Protein AF-A0A166XS50-F1 (afdb_monomer_lite)

Sequence (192 aa):
MILRFLSHVVVALLLLYSQLLSNRDSASLHEISSLPTWQSLIHSSEDKAQLSEPTFLLSNESFSATRELELTLELIISNIEKAYCRFPARTIFLKHHLNLNIPSLETTLASCPELKKYIEHVPFDQLELVFASEIFSSATSMMGHIFLKAGGKNFRDVEVNHSLAYFTEITTLNPAKLLTESLVTGMPGFLR

Foldseek 3Di:
DVVVVVVVVVVVVVVVVVVVVVVVVLVLLVVLLPDPLLCVLQCHDPQDHPDQDVLRAVCNVNGGSSVSLVVLVVCCVVPVLVSCLSRVPSSVSCCVSVVDPDDDSVVSVVSRVPVVQVCLAQPQPDKDWFAQDPDPVDPVVRQVRTWIKGWDAHPVRDIDIDTWHKDFDDPDPDPVVSVCQVPPVDTDIDGD

pLDDT: mean 84.34, std 11.22, range [48.34, 96.94]

Secondary structure (DSSP, 8-state):
-HHHHHHHHHHHHHHHHHHHHHHHHHHHHHHHHTSHHHHHHTTEETTEES---TTT-TTGGG--HHHHHHHHHHHHHH-HHHHHHH-HHHHHHHHHHTT-----HHHHHHT-HHHHHHHHHS--SEEEEEE-----S-HHHHHHHEEEEEEEE-TTS-EEEEEE-EEE------HHHHHHIIIII---EEE-

Organism: NCBI:txid1365253

Structure (mmCIF, N/CA/C/O backbone):
data_AF-A0A166XS50-F1
#
_entry.id   AF-A0A166XS50-F1
#
loop_
_atom_site.group_PDB
_atom_site.id
_atom_site.type_symbol
_atom_site.label_atom_id
_atom_site.label_alt_id
_atom_site.label_comp_id
_atom_site.label_asym_id
_atom_site.label_entity_id
_atom_site.label_seq_id
_atom_site.pdbx_PDB_ins_code
_atom_site.Cartn_x
_atom_site.Cartn_y
_atom_site.Cartn_z
_atom_site.occupancy
_atom_site.B_iso_or_equiv
_atom_site.auth_seq_id
_atom_site.auth_comp_id
_atom_site.auth_asym_id
_atom_site.auth_atom_id
_atom_site.pdbx_PDB_model_num
ATOM 1 N N . MET A 1 1 ? -29.693 -16.446 49.760 1.00 61.19 1 MET A N 1
ATOM 2 C CA . MET A 1 1 ? -28.313 -15.910 49.852 1.00 61.19 1 MET A CA 1
ATOM 3 C C . MET A 1 1 ? -27.383 -16.531 48.806 1.00 61.19 1 MET A C 1
ATOM 5 O O . MET A 1 1 ? -26.754 -15.786 48.069 1.00 61.19 1 MET A O 1
ATOM 9 N N . ILE A 1 2 ? -27.382 -17.861 48.650 1.00 63.91 2 ILE A N 1
ATOM 10 C CA . ILE A 1 2 ? -26.541 -18.610 47.689 1.00 63.91 2 ILE A CA 1
ATOM 11 C C . ILE A 1 2 ? -26.791 -18.234 46.210 1.00 63.91 2 ILE A C 1
ATOM 13 O O . ILE A 1 2 ? -25.833 -18.024 45.474 1.00 63.91 2 ILE A O 1
ATOM 17 N N . LEU A 1 3 ? -28.049 -18.039 45.781 1.00 57.44 3 LEU A N 1
ATOM 18 C CA . LEU A 1 3 ? -28.360 -17.640 44.392 1.00 57.44 3 LEU A CA 1
ATOM 19 C C . LEU A 1 3 ? -27.793 -16.264 43.993 1.00 57.44 3 LEU A C 1
ATOM 21 O O . LEU A 1 3 ? -27.364 -16.081 42.858 1.00 57.44 3 LEU A O 1
ATOM 25 N N . ARG A 1 4 ? -27.767 -15.294 44.919 1.00 67.12 4 ARG A N 1
ATOM 26 C CA . ARG A 1 4 ? -27.182 -13.966 44.658 1.00 67.12 4 ARG A CA 1
ATOM 27 C C . ARG A 1 4 ? -25.662 -14.050 44.521 1.00 67.12 4 ARG A C 1
ATOM 29 O O . ARG A 1 4 ? -25.092 -13.395 43.660 1.00 67.12 4 ARG A O 1
ATOM 36 N N . PHE A 1 5 ? -25.024 -14.908 45.315 1.00 72.31 5 PHE A N 1
ATOM 37 C CA . PHE A 1 5 ? -23.582 -15.143 45.250 1.00 72.31 5 PHE A CA 1
ATOM 38 C C . PHE A 1 5 ? -23.169 -15.802 43.923 1.00 72.31 5 PHE A C 1
ATOM 40 O O . PHE A 1 5 ? -22.239 -15.339 43.271 1.00 72.31 5 PHE A O 1
ATOM 47 N N . LEU A 1 6 ? -23.926 -16.808 43.468 1.00 71.06 6 LEU A N 1
ATOM 48 C CA . LEU A 1 6 ? -23.751 -17.435 42.150 1.00 71.06 6 LEU A CA 1
ATOM 49 C C . LEU A 1 6 ? -23.908 -16.430 41.001 1.00 71.06 6 LEU A C 1
ATOM 51 O O . LEU A 1 6 ? -23.091 -16.418 40.086 1.00 71.06 6 LEU A O 1
ATOM 55 N N . SER A 1 7 ? -24.901 -15.538 41.076 1.00 76.88 7 SER A N 1
ATOM 56 C CA . SER A 1 7 ? -25.095 -14.490 40.068 1.00 76.88 7 SER A CA 1
ATOM 57 C C . SER A 1 7 ? -23.904 -13.530 39.981 1.00 76.88 7 SER A C 1
ATOM 59 O O . SER A 1 7 ? -23.508 -13.161 38.879 1.00 76.88 7 SER A O 1
ATOM 61 N N . HIS A 1 8 ? -23.316 -13.131 41.112 1.00 82.00 8 HIS A N 1
ATOM 62 C CA . HIS A 1 8 ? -22.157 -12.235 41.112 1.00 82.00 8 HIS A CA 1
ATOM 63 C C . HIS A 1 8 ? -20.891 -12.909 40.572 1.00 82.00 8 HIS A C 1
ATOM 65 O O . HIS A 1 8 ? -20.135 -12.271 39.843 1.00 82.00 8 HIS A O 1
ATOM 71 N N . VAL A 1 9 ? -20.686 -14.199 40.859 1.00 85.62 9 VAL A N 1
ATOM 72 C CA . VAL A 1 9 ? -19.547 -14.966 40.325 1.00 85.62 9 VAL A CA 1
ATOM 73 C C . VAL A 1 9 ? -19.658 -15.145 38.807 1.00 85.62 9 VAL A C 1
ATOM 75 O O . VAL A 1 9 ? -18.668 -14.964 38.104 1.00 85.62 9 VAL A O 1
ATOM 78 N N . VAL A 1 10 ? -20.856 -15.426 38.280 1.00 87.56 10 VAL A N 1
ATOM 79 C CA . VAL A 1 10 ? -21.083 -15.545 36.827 1.00 87.56 10 VAL A CA 1
ATOM 80 C C . VAL A 1 10 ? -20.848 -14.212 36.113 1.00 87.56 10 VAL A C 1
ATOM 82 O O . VAL A 1 10 ? -20.176 -14.184 35.087 1.00 87.56 10 VAL A O 1
ATOM 85 N N . VAL A 1 11 ? -21.334 -13.096 36.668 1.00 86.00 11 VAL A N 1
ATOM 86 C CA . VAL A 1 11 ? -21.084 -11.759 36.099 1.00 86.00 11 VAL A CA 1
ATOM 87 C C . VAL A 1 11 ? -19.593 -11.414 36.128 1.00 86.00 11 VAL A C 1
ATOM 89 O O . VAL A 1 11 ? -19.070 -10.916 35.136 1.00 86.00 11 VAL A O 1
ATOM 92 N N . ALA A 1 12 ? -18.886 -11.726 37.217 1.00 83.94 12 ALA A N 1
ATOM 93 C CA . ALA A 1 12 ? -17.444 -11.506 37.307 1.00 83.94 12 ALA A CA 1
ATOM 94 C C . ALA A 1 12 ? -16.663 -12.342 36.277 1.00 83.94 12 ALA A C 1
ATOM 96 O O . ALA A 1 12 ? -15.755 -11.818 35.639 1.00 83.94 12 ALA A O 1
ATOM 97 N N . LEU A 1 13 ? -17.048 -13.606 36.060 1.00 82.56 13 LEU A N 1
ATOM 98 C CA . LEU A 1 13 ? -16.460 -14.477 35.034 1.00 82.56 13 LEU A CA 1
ATOM 99 C C . LEU A 1 13 ? -16.721 -13.971 33.609 1.00 82.56 13 LEU A C 1
ATOM 101 O O . LEU A 1 13 ? -15.810 -13.993 32.786 1.00 82.56 13 LEU A O 1
ATOM 105 N N . LEU A 1 14 ? -17.930 -13.477 33.324 1.00 81.38 14 LEU A N 1
ATOM 106 C CA . LEU A 1 14 ? -18.273 -12.883 32.027 1.00 81.38 14 LEU A CA 1
ATOM 107 C C . LEU A 1 14 ? -17.477 -11.599 31.760 1.00 81.38 14 LEU A C 1
ATOM 109 O O . LEU A 1 14 ? -16.952 -11.420 30.661 1.00 81.38 14 LEU A O 1
ATOM 113 N N . LEU A 1 15 ? -17.332 -10.737 32.771 1.00 78.81 15 LEU A N 1
ATOM 114 C CA . LEU A 1 15 ? -16.512 -9.530 32.673 1.00 78.81 15 LEU A CA 1
ATOM 115 C C . LEU A 1 15 ? -15.038 -9.887 32.445 1.00 78.81 15 LEU A C 1
ATOM 117 O O . LEU A 1 15 ? -14.420 -9.347 31.530 1.00 78.81 15 LEU A O 1
ATOM 121 N N . LEU A 1 16 ? -14.490 -10.855 33.186 1.00 71.69 16 LEU A N 1
ATOM 122 C CA . LEU A 1 16 ? -13.108 -11.308 32.997 1.00 71.69 16 LEU A CA 1
ATOM 123 C C . LEU A 1 16 ? -12.878 -11.871 31.585 1.00 71.69 16 LEU A C 1
ATOM 125 O O . LEU A 1 16 ? -11.871 -11.567 30.952 1.00 71.69 16 LEU A O 1
ATOM 129 N N . TYR A 1 17 ? -13.832 -12.654 31.072 1.00 70.88 17 TYR A N 1
ATOM 130 C CA . TYR A 1 17 ? -13.768 -13.220 29.725 1.00 70.88 17 TYR A CA 1
ATOM 131 C C . TYR A 1 17 ? -13.804 -12.136 28.639 1.00 70.88 17 TYR A C 1
ATOM 133 O O . TYR A 1 17 ? -13.010 -12.187 27.702 1.00 70.88 17 TYR A O 1
ATOM 141 N N . SER A 1 18 ? -14.653 -11.110 28.794 1.00 68.38 18 SER A N 1
ATOM 142 C CA . SER A 1 18 ? -14.677 -9.973 27.861 1.00 68.38 18 SER A CA 1
ATOM 143 C C . SER A 1 18 ? -13.365 -9.185 27.841 1.00 68.38 18 SER A C 1
ATOM 145 O O . SER A 1 18 ? -12.910 -8.789 26.768 1.00 68.38 18 SER A O 1
ATOM 147 N N . GLN A 1 19 ? -12.711 -9.013 28.997 1.00 65.75 19 GLN A N 1
ATOM 148 C CA . GLN A 1 19 ? -11.421 -8.323 29.061 1.00 65.75 19 GLN A CA 1
ATOM 149 C C . GLN A 1 19 ? -10.305 -9.141 28.403 1.00 65.75 19 GLN A C 1
ATOM 151 O O . GLN A 1 19 ? -9.463 -8.582 27.704 1.00 65.75 19 GLN A O 1
ATOM 156 N N . LEU A 1 20 ? -10.319 -10.467 28.576 1.00 62.84 20 LEU A N 1
ATOM 157 C CA . LEU A 1 20 ? -9.353 -11.363 27.938 1.00 62.84 20 LEU A CA 1
ATOM 158 C C . LEU A 1 20 ? -9.498 -11.394 26.409 1.00 62.84 20 LEU A C 1
ATOM 160 O O . LEU A 1 20 ? -8.480 -11.383 25.721 1.00 62.84 20 LEU A O 1
ATOM 164 N N . LEU A 1 21 ? -10.727 -11.392 25.871 1.00 65.56 21 LEU A N 1
ATOM 165 C CA . LEU A 1 21 ? -10.948 -11.311 24.420 1.00 65.56 21 LEU A CA 1
ATOM 166 C C . LEU A 1 21 ? -10.432 -9.988 23.843 1.00 65.56 21 LEU A C 1
ATOM 168 O O . LEU A 1 21 ? -9.629 -9.998 22.915 1.00 65.56 21 LEU A O 1
ATOM 172 N N . SER A 1 22 ? -10.831 -8.860 24.439 1.00 69.56 22 SER A N 1
ATOM 173 C CA . SER A 1 22 ? -10.456 -7.531 23.940 1.00 69.56 22 SER A CA 1
ATOM 174 C C . SER A 1 22 ? -8.942 -7.308 23.920 1.00 69.56 22 SER A C 1
ATOM 176 O O . SER A 1 22 ? -8.441 -6.638 23.021 1.00 69.56 22 SER A O 1
ATOM 178 N N . ASN A 1 23 ? -8.213 -7.859 24.896 1.00 61.03 23 ASN A N 1
ATOM 179 C CA . ASN A 1 23 ? -6.763 -7.695 24.995 1.00 61.03 23 ASN A CA 1
ATOM 180 C C . ASN A 1 23 ? -5.993 -8.599 24.015 1.00 61.03 23 ASN A C 1
ATOM 182 O O . ASN A 1 23 ? -4.884 -8.277 23.597 1.00 61.03 23 ASN A O 1
ATOM 186 N N . ARG A 1 24 ? -6.576 -9.743 23.637 1.00 61.09 24 ARG A N 1
ATOM 187 C CA . ARG A 1 24 ? -6.018 -10.618 22.599 1.00 61.09 24 ARG A CA 1
ATOM 188 C C . ARG A 1 24 ? -6.143 -9.972 21.222 1.00 61.09 24 ARG A C 1
ATOM 190 O O . ARG A 1 24 ? -5.187 -10.004 20.451 1.00 61.09 24 ARG A O 1
ATOM 197 N N . ASP A 1 25 ? -7.300 -9.377 20.947 1.00 72.31 25 ASP A N 1
ATOM 198 C CA . ASP A 1 25 ? -7.562 -8.709 19.676 1.00 72.31 25 ASP A CA 1
ATOM 199 C C . ASP A 1 25 ? -6.661 -7.476 19.524 1.00 72.31 25 ASP A C 1
AT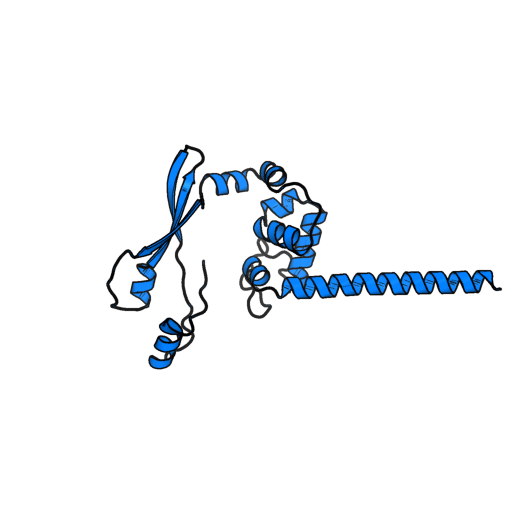OM 201 O O . ASP A 1 25 ? -5.971 -7.356 18.516 1.00 72.31 25 ASP A O 1
ATOM 205 N N . SER A 1 26 ? -6.541 -6.622 20.547 1.00 71.25 26 SER A N 1
ATOM 206 C CA . SER A 1 26 ? -5.647 -5.452 20.493 1.00 71.25 26 SER A CA 1
ATOM 207 C C . SER A 1 26 ? -4.167 -5.823 20.324 1.00 71.25 26 SER A C 1
ATOM 209 O O . SER A 1 26 ? -3.469 -5.206 19.517 1.00 71.25 26 SER A O 1
ATOM 211 N N . ALA A 1 27 ? -3.685 -6.857 21.024 1.00 67.31 27 ALA A N 1
ATOM 212 C CA . ALA A 1 27 ? -2.315 -7.347 20.874 1.00 67.31 27 ALA A CA 1
ATOM 213 C C . ALA A 1 27 ? -2.045 -7.882 19.456 1.00 67.31 27 ALA A C 1
ATOM 215 O O . ALA A 1 27 ? -0.986 -7.614 18.888 1.00 67.31 27 ALA A O 1
ATOM 216 N N . SER A 1 28 ? -3.022 -8.572 18.858 1.00 86.19 28 SER A N 1
ATOM 217 C CA . SER A 1 28 ? -2.931 -9.064 17.480 1.00 86.19 28 SER A CA 1
ATOM 218 C C . SER A 1 28 ? -2.924 -7.927 16.453 1.00 86.19 28 SER A C 1
ATOM 220 O O . SER A 1 28 ? -2.135 -7.964 15.511 1.00 86.19 28 SER A O 1
ATOM 222 N N . LEU A 1 29 ? -3.747 -6.888 16.634 1.00 91.69 29 LEU A N 1
ATOM 223 C CA . LEU A 1 29 ? -3.766 -5.739 15.721 1.00 91.69 29 LEU A CA 1
ATOM 224 C C . LEU A 1 29 ? -2.465 -4.937 15.786 1.00 91.69 29 LEU A C 1
ATOM 226 O O . LEU A 1 29 ? -1.973 -4.495 14.748 1.00 91.69 29 LEU A O 1
ATOM 230 N N . HIS A 1 30 ? -1.880 -4.789 16.977 1.00 92.19 30 HIS A N 1
ATOM 231 C CA . HIS A 1 30 ? -0.581 -4.144 17.128 1.00 92.19 30 HIS A CA 1
ATOM 232 C C . HIS A 1 30 ? 0.514 -4.907 16.365 1.00 92.19 30 HIS A C 1
ATOM 234 O O . HIS A 1 30 ? 1.259 -4.298 15.599 1.00 92.19 30 HIS A O 1
ATOM 240 N N . GLU A 1 31 ? 0.576 -6.235 16.514 1.00 93.44 31 GLU A N 1
ATOM 241 C CA . GLU A 1 31 ? 1.522 -7.094 15.786 1.00 93.44 31 GLU A CA 1
ATOM 242 C C . GLU A 1 31 ? 1.356 -6.987 14.264 1.00 93.44 31 GLU A C 1
ATOM 244 O O . GLU A 1 31 ? 2.334 -6.829 13.541 1.00 93.44 31 GLU A O 1
ATOM 249 N N . ILE A 1 32 ? 0.120 -6.996 13.758 1.00 95.31 32 ILE A N 1
ATOM 250 C CA . ILE A 1 32 ? -0.128 -6.844 12.318 1.00 95.31 32 ILE A CA 1
ATOM 251 C C . ILE A 1 32 ? 0.259 -5.435 11.847 1.00 95.31 32 ILE A C 1
ATOM 253 O O . ILE A 1 32 ? 0.810 -5.275 10.757 1.00 95.31 32 ILE A O 1
ATOM 257 N N . SER A 1 33 ? 0.007 -4.410 12.664 1.00 95.06 33 SER A N 1
ATOM 258 C CA . SER A 1 33 ? 0.331 -3.024 12.320 1.00 95.06 33 SER A CA 1
ATOM 259 C C . SER A 1 33 ? 1.834 -2.722 12.301 1.00 95.06 33 SER A C 1
ATOM 261 O O . SER A 1 33 ? 2.259 -1.779 11.636 1.00 95.06 33 SER A O 1
ATOM 263 N N . SER A 1 34 ? 2.660 -3.523 12.977 1.00 93.88 34 SER A N 1
ATOM 264 C CA . SER A 1 34 ? 4.119 -3.381 12.929 1.00 93.88 34 SER A CA 1
ATOM 265 C C . SER A 1 34 ? 4.759 -4.114 11.745 1.00 93.88 34 SER A C 1
ATOM 267 O O . SER A 1 34 ? 5.956 -3.952 11.500 1.00 93.88 34 SER A O 1
ATOM 269 N N . LEU A 1 35 ? 3.986 -4.887 10.970 1.00 94.69 35 LEU A N 1
ATOM 270 C CA . LEU A 1 35 ? 4.510 -5.589 9.801 1.00 94.69 35 LEU A CA 1
ATOM 271 C C . LEU A 1 35 ? 5.010 -4.592 8.738 1.00 94.69 35 LEU A C 1
ATOM 273 O O . LEU A 1 35 ? 4.269 -3.676 8.365 1.00 94.69 35 LEU A O 1
ATOM 277 N N . PRO A 1 36 ? 6.209 -4.804 8.154 1.00 92.56 36 PRO A N 1
ATOM 278 C CA . PRO A 1 36 ? 6.764 -3.916 7.128 1.00 92.56 36 PRO A CA 1
ATOM 279 C C . PRO A 1 36 ? 5.832 -3.703 5.929 1.00 92.56 36 PRO A C 1
ATOM 281 O O . PRO A 1 36 ? 5.771 -2.614 5.357 1.00 92.56 36 PRO A O 1
ATOM 284 N N . THR A 1 37 ? 5.061 -4.731 5.560 1.00 93.38 37 THR A N 1
ATOM 285 C CA . THR A 1 37 ? 4.067 -4.646 4.485 1.00 93.38 37 THR A CA 1
ATOM 286 C C . THR A 1 37 ? 2.943 -3.673 4.833 1.00 93.38 37 THR A C 1
ATOM 288 O O . THR A 1 37 ? 2.576 -2.861 3.990 1.00 93.38 37 THR A O 1
ATOM 291 N N . TRP A 1 38 ? 2.421 -3.703 6.065 1.00 95.69 38 TRP A N 1
ATOM 292 C CA . TRP A 1 38 ? 1.384 -2.762 6.492 1.00 95.69 38 TRP A CA 1
ATOM 293 C C . TRP A 1 38 ? 1.907 -1.329 6.494 1.00 95.69 38 TRP A C 1
ATOM 295 O O . TRP A 1 38 ? 1.296 -0.458 5.880 1.00 95.69 38 TRP A O 1
ATOM 305 N N . GLN A 1 39 ? 3.075 -1.117 7.102 1.00 94.12 39 GLN A N 1
ATOM 306 C CA . GLN A 1 39 ? 3.764 0.175 7.143 1.00 94.12 39 GLN A CA 1
ATOM 307 C C . GLN A 1 39 ? 3.955 0.746 5.727 1.00 94.12 39 GLN A C 1
ATOM 309 O O . GLN A 1 39 ? 3.64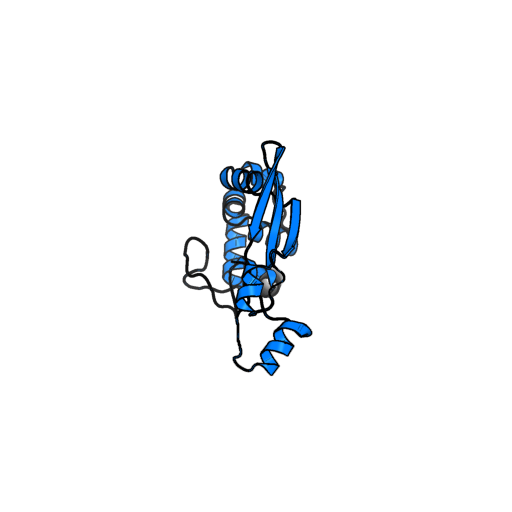4 1.909 5.476 1.00 94.12 39 GLN A O 1
ATOM 314 N N . SER A 1 40 ? 4.331 -0.098 4.760 1.00 91.94 40 SER A N 1
ATOM 315 C CA . SER A 1 40 ? 4.436 0.291 3.346 1.00 91.94 40 SER A CA 1
ATOM 316 C C . SER A 1 40 ? 3.080 0.685 2.738 1.00 91.94 40 SER A C 1
ATOM 318 O O . SER A 1 40 ? 2.976 1.721 2.088 1.00 91.94 40 SER A O 1
ATOM 320 N N . LEU A 1 41 ? 2.017 -0.092 2.986 1.00 94.75 41 LEU A N 1
ATOM 321 C CA . LEU A 1 41 ? 0.665 0.160 2.455 1.00 94.75 41 LEU A CA 1
ATOM 322 C C . LEU A 1 41 ? 0.023 1.458 2.967 1.00 94.75 41 LEU A C 1
ATOM 324 O O . LEU A 1 41 ? -0.860 2.015 2.305 1.00 94.75 41 LEU A O 1
ATOM 328 N N . ILE A 1 42 ? 0.425 1.921 4.150 1.00 94.25 42 ILE A N 1
ATOM 329 C CA . ILE A 1 42 ? -0.042 3.181 4.743 1.00 94.25 42 ILE A CA 1
ATOM 330 C C . ILE A 1 42 ? 0.983 4.311 4.608 1.00 94.25 42 ILE A C 1
ATOM 332 O O . ILE A 1 42 ? 0.745 5.400 5.121 1.00 94.25 42 ILE A O 1
ATOM 336 N N . HIS A 1 43 ? 2.099 4.066 3.914 1.00 91.38 43 HIS A N 1
ATOM 337 C CA . HIS A 1 43 ? 3.200 5.012 3.749 1.00 91.38 43 HIS A CA 1
ATOM 338 C C . HIS A 1 43 ? 3.676 5.560 5.101 1.00 91.38 43 HIS A C 1
ATOM 340 O O . HIS A 1 43 ? 3.708 6.770 5.322 1.00 91.38 43 HIS A O 1
ATOM 346 N N . SER A 1 44 ? 4.020 4.663 6.022 1.00 90.31 44 SER A N 1
ATOM 347 C CA . SER A 1 44 ? 4.570 5.009 7.326 1.00 90.31 44 SER A CA 1
ATOM 348 C C . SER A 1 44 ? 6.010 4.532 7.471 1.00 90.31 44 SER A C 1
ATOM 350 O O . SER A 1 44 ? 6.394 3.483 6.960 1.00 90.31 44 SER A O 1
ATOM 352 N N . SER A 1 45 ? 6.817 5.356 8.136 1.00 84.88 45 SER A N 1
ATOM 353 C CA . SER A 1 45 ? 8.194 5.051 8.518 1.00 84.88 45 SER A CA 1
ATOM 354 C C . SER A 1 45 ? 8.402 5.533 9.945 1.00 84.88 45 SER A C 1
ATOM 356 O O . SER A 1 45 ? 7.976 6.642 10.275 1.00 84.88 45 SER A O 1
ATOM 358 N N . GLU A 1 46 ? 9.015 4.697 10.785 1.00 82.56 46 GLU A N 1
ATOM 359 C CA . GLU A 1 46 ? 9.223 4.973 12.216 1.00 82.56 46 GLU A CA 1
ATOM 360 C C . GLU A 1 46 ? 7.932 5.430 12.929 1.00 82.56 46 GLU A C 1
ATOM 362 O O . GLU A 1 46 ? 7.936 6.397 13.693 1.00 82.56 46 GLU A O 1
ATOM 367 N N . ASP A 1 47 ? 6.805 4.778 12.611 1.00 78.19 47 ASP A N 1
ATOM 368 C CA . ASP A 1 47 ? 5.455 5.091 13.111 1.00 78.19 47 ASP A CA 1
ATOM 369 C C . ASP A 1 47 ? 4.965 6.522 12.830 1.00 78.19 47 ASP A C 1
ATOM 371 O O . ASP A 1 47 ? 4.030 7.024 13.458 1.00 78.19 47 ASP A O 1
ATOM 375 N N . LYS A 1 48 ? 5.555 7.188 11.834 1.00 85.81 48 LYS A N 1
ATOM 376 C CA . LYS A 1 48 ? 5.106 8.487 11.326 1.00 85.81 48 LYS A CA 1
ATOM 377 C C . LYS A 1 48 ? 4.549 8.341 9.923 1.00 85.81 48 LYS A C 1
ATOM 379 O O . LYS A 1 48 ? 5.122 7.637 9.087 1.00 85.81 48 LYS A O 1
ATOM 384 N N . ALA A 1 49 ? 3.448 9.029 9.656 1.00 88.00 49 ALA A N 1
ATOM 385 C CA . ALA A 1 49 ? 2.897 9.162 8.318 1.00 88.00 49 ALA A CA 1
ATOM 386 C C . ALA A 1 49 ? 3.866 9.939 7.414 1.00 88.00 49 ALA A C 1
ATOM 388 O O . ALA A 1 49 ? 4.321 11.023 7.773 1.00 88.00 49 ALA A O 1
ATOM 389 N N . GLN A 1 50 ? 4.163 9.393 6.235 1.00 86.75 50 GLN A N 1
ATOM 390 C CA . GLN A 1 50 ? 4.961 10.059 5.197 1.00 86.75 50 GLN A CA 1
ATOM 391 C C . GLN A 1 50 ? 4.093 10.886 4.238 1.00 86.75 50 GLN A C 1
ATOM 393 O O . GLN A 1 50 ? 4.607 11.711 3.486 1.00 86.75 50 GLN A O 1
ATOM 398 N N . LEU A 1 51 ? 2.777 10.663 4.258 1.00 83.81 51 LEU A N 1
ATOM 399 C CA . LEU A 1 51 ? 1.783 11.406 3.492 1.00 83.81 51 LEU A CA 1
ATOM 400 C C . LEU A 1 51 ? 0.783 12.038 4.456 1.00 83.81 51 LEU A C 1
ATOM 402 O O . LEU A 1 51 ? 0.266 11.347 5.324 1.00 83.81 51 LEU A O 1
ATOM 406 N N . SER A 1 52 ? 0.463 13.316 4.269 1.00 78.44 52 SER A N 1
ATOM 407 C CA . SER A 1 52 ? -0.490 14.048 5.124 1.00 78.44 52 SER A CA 1
ATOM 408 C C . SER A 1 52 ? -1.858 14.246 4.460 1.00 78.44 52 SER A C 1
ATOM 410 O O . SER A 1 52 ? -2.624 15.124 4.854 1.00 78.44 52 SER A O 1
ATOM 412 N N . GLU A 1 53 ? -2.146 13.476 3.407 1.00 85.25 53 GLU A N 1
ATOM 413 C CA . GLU A 1 53 ? -3.357 13.623 2.601 1.00 85.25 53 GLU A CA 1
ATOM 414 C C . GLU A 1 53 ? -4.577 13.009 3.313 1.00 85.25 53 GLU A C 1
ATOM 416 O O . GLU A 1 53 ? -4.632 11.782 3.483 1.00 85.25 53 GLU A O 1
ATOM 421 N N . PRO A 1 54 ? -5.615 13.802 3.655 1.00 82.31 54 PRO A N 1
ATOM 422 C CA . PRO A 1 54 ? -6.821 13.292 4.325 1.00 82.31 54 PRO A CA 1
ATOM 423 C C . PRO A 1 54 ? -7.597 12.270 3.478 1.00 82.31 54 PRO A C 1
ATOM 425 O O . PRO A 1 54 ? -8.388 11.467 3.975 1.00 82.31 54 PRO A O 1
ATOM 428 N N . THR A 1 55 ? -7.390 12.298 2.161 1.00 87.00 55 THR A N 1
ATOM 429 C CA . THR A 1 55 ? -7.978 11.345 1.215 1.00 87.00 55 THR A CA 1
ATOM 430 C C . THR A 1 55 ? -7.257 9.996 1.212 1.00 87.00 55 THR A C 1
ATOM 432 O O . THR A 1 55 ? -7.838 9.012 0.747 1.00 87.00 55 THR A O 1
ATOM 435 N N . PHE A 1 56 ? -6.062 9.894 1.799 1.00 91.81 56 PHE A N 1
ATOM 436 C CA . PHE A 1 56 ? -5.293 8.653 1.895 1.00 91.81 56 PHE A CA 1
ATOM 437 C C . PHE A 1 56 ? -5.272 8.055 3.308 1.00 91.81 56 PHE A C 1
ATOM 439 O O . PHE A 1 56 ? -5.426 6.839 3.445 1.00 91.81 56 PHE A O 1
ATOM 446 N N . LEU A 1 57 ? -5.116 8.879 4.348 1.00 93.44 57 LEU A N 1
ATOM 447 C CA . LEU A 1 57 ? -5.100 8.424 5.742 1.00 93.44 57 LEU A CA 1
ATOM 448 C C . LEU A 1 57 ? -6.466 8.594 6.404 1.00 93.44 57 LEU A C 1
ATOM 450 O O . LEU A 1 57 ? -7.023 9.689 6.435 1.00 93.44 57 LEU A O 1
ATOM 454 N N . LEU A 1 58 ? -6.998 7.512 6.971 1.00 93.69 58 LEU A N 1
ATOM 455 C CA . LEU A 1 58 ? -8.227 7.533 7.765 1.00 93.69 58 LEU A CA 1
ATOM 456 C C . LEU A 1 58 ? -7.995 8.164 9.147 1.00 93.69 58 LEU A C 1
ATOM 458 O O . LEU A 1 58 ? -8.892 8.812 9.677 1.00 93.69 58 LEU A O 1
ATOM 462 N N . SER A 1 59 ? -6.794 8.009 9.708 1.00 91.75 59 SER A N 1
ATOM 463 C CA . SER A 1 59 ? -6.380 8.497 11.030 1.00 91.75 59 SER A CA 1
ATOM 464 C C . SER A 1 59 ? -5.578 9.809 10.989 1.00 91.75 59 SER A C 1
ATOM 466 O O . SER A 1 59 ? -4.842 10.089 11.925 1.00 91.75 59 SER A O 1
ATOM 468 N N . ASN A 1 60 ? -5.712 10.629 9.937 1.00 85.25 60 ASN A N 1
ATOM 469 C CA . ASN A 1 60 ? -4.826 11.768 9.626 1.00 85.25 60 ASN A CA 1
ATOM 470 C C . ASN A 1 60 ? -4.414 12.664 10.823 1.00 85.25 60 ASN A C 1
ATOM 472 O O . ASN A 1 60 ? -3.235 12.957 10.986 1.00 85.25 60 ASN A O 1
ATOM 476 N N . GLU A 1 61 ? -5.355 13.099 11.669 1.00 83.19 61 GLU A N 1
ATOM 477 C CA . GLU A 1 61 ? -5.064 13.998 12.807 1.00 83.19 61 GLU A CA 1
ATOM 478 C C . GLU A 1 61 ? -4.421 13.293 14.012 1.00 83.19 61 GLU A C 1
ATOM 480 O O . GLU A 1 61 ? -3.714 13.916 14.802 1.00 83.19 61 GLU A O 1
ATOM 485 N N . SER A 1 62 ? -4.662 11.993 14.164 1.00 87.94 62 SER A N 1
ATOM 486 C CA . SER A 1 62 ? -4.215 11.178 15.296 1.00 87.94 62 SER A CA 1
ATOM 487 C C . SER A 1 62 ? -3.559 9.899 14.784 1.00 87.94 62 SER A C 1
ATOM 489 O O . SER A 1 62 ? -3.946 8.789 15.165 1.00 87.94 62 SER A O 1
ATOM 491 N N . PHE A 1 63 ? -2.636 10.064 13.837 1.00 91.88 63 PHE A N 1
ATOM 492 C CA . PHE A 1 63 ? -2.081 8.948 13.090 1.00 91.88 63 PHE A CA 1
ATOM 493 C C . PHE A 1 63 ? -1.295 8.011 14.006 1.00 91.88 63 PHE A C 1
ATOM 495 O O . PHE A 1 63 ? -0.399 8.427 14.740 1.00 91.88 63 PHE A O 1
ATOM 502 N N . SER A 1 64 ? -1.608 6.726 13.905 1.00 92.81 64 SER A N 1
ATOM 503 C CA . SER A 1 64 ? -0.730 5.635 14.305 1.00 92.81 64 SER A CA 1
ATOM 504 C C . SER A 1 64 ? -1.000 4.450 13.386 1.00 92.81 64 SER A C 1
ATOM 506 O O . SER A 1 64 ? -2.122 4.282 12.899 1.00 92.81 64 SER A O 1
ATOM 508 N N . ALA A 1 65 ? 0.006 3.607 13.149 1.00 94.06 65 ALA A N 1
ATOM 509 C CA . ALA A 1 65 ? -0.153 2.454 12.266 1.00 94.06 65 ALA A CA 1
ATOM 510 C C . ALA A 1 65 ? -1.284 1.522 12.730 1.00 94.06 65 ALA A C 1
ATOM 512 O O . ALA A 1 65 ? -2.047 1.012 11.907 1.00 94.06 65 ALA A O 1
ATOM 513 N N . THR A 1 66 ? -1.427 1.345 14.046 1.00 94.75 66 THR A N 1
ATOM 514 C CA . THR A 1 66 ? -2.510 0.565 14.652 1.00 94.75 66 THR A CA 1
ATOM 515 C C . THR A 1 66 ? -3.863 1.253 14.483 1.00 94.75 66 THR A C 1
ATOM 517 O O . THR A 1 66 ? -4.824 0.600 14.085 1.00 94.75 66 THR A O 1
ATOM 520 N N . ARG A 1 67 ? -3.956 2.575 14.694 1.00 94.19 67 ARG A N 1
ATOM 521 C CA . ARG A 1 67 ? -5.225 3.302 14.537 1.00 94.19 67 ARG A CA 1
ATOM 522 C C . ARG A 1 67 ? -5.705 3.313 13.089 1.00 94.19 67 ARG A C 1
ATOM 524 O O . ARG A 1 67 ? -6.897 3.165 12.834 1.00 94.19 67 ARG A O 1
ATOM 531 N N . GLU A 1 68 ? -4.788 3.451 12.134 1.00 95.75 68 GLU A N 1
ATOM 532 C CA . GLU A 1 68 ? -5.103 3.348 10.707 1.00 95.75 68 GLU A CA 1
ATOM 533 C C . GLU A 1 68 ? -5.629 1.948 10.353 1.00 95.75 68 GLU A C 1
ATOM 535 O O . GLU A 1 68 ? -6.551 1.817 9.544 1.00 95.75 68 GLU A O 1
ATOM 540 N N . LEU A 1 69 ? -5.078 0.901 10.978 1.00 96.25 69 LEU A N 1
ATOM 541 C CA . LEU A 1 69 ? -5.517 -0.482 10.795 1.00 96.25 69 LEU A CA 1
ATOM 542 C C . LEU A 1 69 ? -6.930 -0.692 11.340 1.00 96.25 69 LEU A C 1
ATOM 544 O O . LEU A 1 69 ? -7.780 -1.219 10.623 1.00 96.25 69 LEU A O 1
ATOM 548 N N . GLU A 1 70 ? -7.199 -0.230 12.562 1.00 95.44 70 GLU A N 1
ATOM 549 C CA . GLU A 1 70 ? -8.528 -0.274 13.182 1.00 95.44 70 GLU A CA 1
ATOM 550 C C . GLU A 1 70 ? -9.575 0.432 12.320 1.00 95.44 70 GLU A C 1
ATOM 552 O O . GLU A 1 70 ? -10.595 -0.162 11.984 1.00 95.44 70 GLU A O 1
ATOM 557 N N . LEU A 1 71 ? -9.302 1.666 11.884 1.00 95.94 71 LEU A N 1
ATOM 558 C CA . LEU A 1 71 ? -10.217 2.423 11.024 1.00 95.94 71 LEU A CA 1
ATOM 559 C C . LEU A 1 71 ? -10.424 1.753 9.662 1.00 95.94 71 LEU A C 1
ATOM 561 O O . LEU A 1 71 ? -11.523 1.793 9.104 1.00 95.94 71 LEU A O 1
ATOM 565 N N . THR A 1 72 ? -9.384 1.117 9.118 1.00 96.81 72 THR A N 1
ATOM 566 C CA . THR A 1 72 ? -9.510 0.328 7.888 1.00 96.81 72 THR A CA 1
ATOM 567 C C . THR A 1 72 ? -10.417 -0.882 8.119 1.00 96.81 72 THR A C 1
ATOM 569 O O . THR A 1 72 ? -11.276 -1.165 7.285 1.00 96.81 72 THR A O 1
ATOM 572 N N . LEU A 1 73 ? -10.282 -1.572 9.254 1.00 95.88 73 LEU A N 1
ATOM 573 C CA . LEU A 1 73 ? -11.124 -2.710 9.618 1.00 95.88 73 LEU A CA 1
ATOM 574 C C . LEU A 1 73 ? -12.583 -2.289 9.856 1.00 95.88 73 LEU A C 1
ATOM 576 O O . LEU A 1 73 ? -13.494 -2.930 9.334 1.00 95.88 73 LEU A O 1
ATOM 580 N N . GLU A 1 74 ? -12.814 -1.181 10.563 1.00 95.69 74 GLU A N 1
ATOM 581 C CA . GLU A 1 74 ? -14.139 -0.571 10.737 1.00 95.69 74 GLU A CA 1
ATOM 582 C C . GLU A 1 74 ? -14.785 -0.253 9.376 1.00 95.69 74 GLU A C 1
ATOM 584 O O . GLU A 1 74 ? -15.968 -0.536 9.152 1.00 95.69 74 GLU A O 1
ATOM 589 N N . LEU A 1 75 ? -14.010 0.282 8.425 1.00 96.38 75 LEU A N 1
ATOM 590 C CA . LEU A 1 75 ? -14.488 0.561 7.071 1.00 96.38 75 LEU A CA 1
ATOM 591 C C . LEU A 1 75 ? -14.821 -0.727 6.300 1.00 96.38 75 LEU A C 1
ATOM 593 O O . LEU A 1 75 ? -15.860 -0.782 5.650 1.00 96.38 75 LEU A O 1
ATOM 597 N N . ILE A 1 76 ? -13.987 -1.766 6.400 1.00 95.31 76 ILE A N 1
ATOM 598 C CA . ILE A 1 76 ? -14.226 -3.079 5.777 1.00 95.31 76 ILE A CA 1
ATOM 599 C C . ILE A 1 76 ? -15.526 -3.706 6.293 1.00 95.31 76 ILE A C 1
ATOM 601 O O . ILE A 1 76 ? -16.324 -4.203 5.499 1.00 95.31 76 ILE A O 1
ATOM 605 N N . ILE A 1 77 ? -15.744 -3.672 7.610 1.00 93.88 77 ILE A N 1
ATOM 606 C CA . ILE A 1 77 ? -16.921 -4.268 8.254 1.00 93.88 77 ILE A CA 1
ATOM 607 C C . ILE A 1 77 ? -18.188 -3.473 7.923 1.00 93.88 77 ILE A C 1
ATOM 609 O O . ILE A 1 77 ? -19.234 -4.062 7.659 1.00 93.88 77 ILE A O 1
ATOM 613 N N . SER A 1 78 ? -18.108 -2.140 7.931 1.00 95.56 78 SER A N 1
ATOM 614 C CA . SER A 1 78 ? -19.267 -1.279 7.667 1.00 95.56 78 SER A CA 1
ATOM 615 C C . SER A 1 78 ? -19.652 -1.226 6.189 1.00 95.56 78 SER A C 1
ATOM 617 O O . SER A 1 78 ? -20.838 -1.193 5.864 1.00 95.56 78 SER A O 1
ATOM 619 N N . ASN A 1 79 ? -18.669 -1.192 5.287 1.00 95.25 79 ASN A N 1
ATOM 620 C CA . ASN A 1 79 ? -18.889 -1.138 3.849 1.00 95.25 79 ASN A CA 1
ATOM 621 C C . ASN A 1 79 ? -17.664 -1.665 3.082 1.00 95.25 79 ASN A C 1
ATOM 623 O O . ASN A 1 79 ? -16.773 -0.906 2.683 1.00 95.25 79 ASN A O 1
ATOM 627 N N . ILE A 1 80 ? -17.661 -2.975 2.831 1.00 94.06 80 ILE A N 1
ATOM 628 C CA . ILE A 1 80 ? -16.586 -3.663 2.108 1.00 94.06 80 ILE A CA 1
ATOM 629 C C . ILE A 1 80 ? -16.340 -3.092 0.707 1.00 94.06 80 ILE A C 1
ATOM 631 O O . ILE A 1 80 ? -15.188 -2.990 0.294 1.00 94.06 80 ILE A O 1
ATOM 635 N N . GLU A 1 81 ? -17.381 -2.683 -0.020 1.00 94.31 81 GLU A N 1
ATOM 636 C CA . GLU A 1 81 ? -17.229 -2.131 -1.370 1.00 94.31 81 GLU A CA 1
ATOM 637 C C . GLU A 1 81 ? -16.457 -0.812 -1.318 1.00 94.31 81 GLU A C 1
ATOM 639 O O . GLU A 1 81 ? -15.437 -0.656 -1.984 1.00 94.31 81 GLU A O 1
ATOM 644 N N . LYS A 1 82 ? -16.863 0.110 -0.439 1.00 94.75 82 LYS A N 1
ATOM 645 C CA . LYS A 1 82 ? -16.167 1.385 -0.235 1.00 94.75 82 LYS A CA 1
ATOM 646 C C . LYS A 1 82 ? -14.727 1.177 0.238 1.00 94.75 82 LYS A C 1
ATOM 648 O O . LYS A 1 82 ? -13.833 1.889 -0.224 1.00 94.75 82 LYS A O 1
ATOM 653 N N . ALA A 1 83 ? -14.503 0.224 1.144 1.00 95.19 83 ALA A N 1
ATOM 654 C CA . ALA A 1 83 ? -13.171 -0.123 1.627 1.00 95.19 83 ALA A CA 1
ATOM 655 C C . ALA A 1 83 ? -12.281 -0.632 0.489 1.00 95.19 83 ALA A C 1
ATOM 657 O O . ALA A 1 83 ? -11.177 -0.128 0.297 1.00 95.19 83 ALA A O 1
ATOM 658 N N . TYR A 1 84 ? -12.783 -1.579 -0.301 1.00 95.56 84 TYR A N 1
ATOM 659 C CA . TYR A 1 84 ? -12.031 -2.220 -1.371 1.00 95.56 84 TYR A CA 1
ATOM 660 C C . TYR A 1 84 ? -11.794 -1.292 -2.563 1.00 95.56 84 TYR A C 1
ATOM 662 O O . TYR A 1 84 ? -10.684 -1.257 -3.081 1.00 95.56 84 TYR A O 1
ATOM 670 N N . CYS A 1 85 ? -12.783 -0.488 -2.968 1.00 95.19 85 CYS A N 1
ATOM 671 C CA . CYS A 1 85 ? -12.611 0.447 -4.080 1.00 95.19 85 CYS A CA 1
ATOM 672 C C . CYS A 1 85 ? -11.577 1.538 -3.761 1.00 95.19 85 CYS A C 1
ATOM 674 O O . CYS A 1 85 ? -10.881 1.995 -4.664 1.00 95.19 85 CYS A O 1
ATOM 676 N N . ARG A 1 86 ? -11.478 1.969 -2.493 1.00 94.06 86 ARG A N 1
ATOM 677 C CA . ARG A 1 86 ? -10.524 3.007 -2.063 1.00 94.06 86 ARG A CA 1
ATOM 678 C C . ARG A 1 86 ? -9.166 2.431 -1.663 1.00 94.06 86 ARG A C 1
ATOM 680 O O . ARG A 1 86 ? -8.138 3.017 -1.980 1.00 94.06 86 ARG A O 1
ATOM 687 N N . PHE A 1 87 ? -9.158 1.302 -0.961 1.00 95.69 87 PHE A N 1
ATOM 688 C CA . PHE A 1 87 ? -7.965 0.685 -0.381 1.00 95.69 87 PHE A CA 1
ATOM 689 C C . PHE A 1 87 ? -7.909 -0.824 -0.680 1.00 95.69 87 PHE A C 1
ATOM 691 O O . PHE A 1 87 ? -7.959 -1.648 0.246 1.00 95.69 87 PHE A O 1
ATOM 698 N N . PRO A 1 88 ? -7.779 -1.222 -1.959 1.00 95.44 88 PRO A N 1
ATOM 699 C CA . PRO A 1 88 ? -7.835 -2.630 -2.347 1.00 95.44 88 PRO A CA 1
ATOM 700 C C . PRO A 1 88 ? -6.723 -3.445 -1.681 1.00 95.44 88 PRO A C 1
ATOM 702 O O . PRO A 1 88 ? -6.989 -4.477 -1.070 1.00 95.44 88 PRO A O 1
ATOM 705 N N . ALA A 1 89 ? -5.489 -2.935 -1.698 1.00 95.81 89 ALA A N 1
ATOM 706 C CA . ALA A 1 89 ? -4.336 -3.623 -1.124 1.00 95.81 89 ALA A CA 1
ATOM 707 C C . ALA A 1 89 ? -4.429 -3.775 0.407 1.00 95.81 89 ALA A C 1
ATOM 709 O O . ALA A 1 89 ? -4.162 -4.857 0.928 1.00 95.81 89 ALA A O 1
ATOM 710 N N . ARG A 1 90 ? -4.893 -2.741 1.128 1.00 96.94 90 ARG A N 1
ATOM 711 C CA . ARG A 1 90 ? -5.123 -2.820 2.585 1.00 96.94 90 ARG A CA 1
ATOM 712 C C . ARG A 1 90 ? -6.198 -3.854 2.920 1.00 96.94 90 ARG A C 1
ATOM 714 O O . ARG A 1 90 ? -6.036 -4.643 3.846 1.00 96.94 90 ARG A O 1
ATOM 721 N N . THR A 1 91 ? -7.266 -3.893 2.124 1.00 96.25 91 THR A N 1
ATOM 722 C CA . THR A 1 91 ? -8.362 -4.854 2.292 1.00 96.25 91 THR A CA 1
ATOM 723 C C . THR A 1 91 ? -7.894 -6.291 2.062 1.00 96.25 91 THR A C 1
ATOM 725 O O . THR A 1 91 ? -8.199 -7.167 2.868 1.00 96.25 91 THR A O 1
ATOM 728 N N . ILE A 1 92 ? -7.115 -6.542 1.003 1.00 95.25 92 ILE A N 1
ATOM 729 C CA . ILE A 1 92 ? -6.533 -7.864 0.714 1.00 95.25 92 ILE A CA 1
ATOM 730 C C . ILE A 1 92 ? -5.588 -8.293 1.841 1.00 95.25 92 ILE A C 1
ATOM 732 O O . ILE A 1 92 ? -5.679 -9.422 2.326 1.00 95.25 92 ILE A O 1
ATOM 736 N N . PHE A 1 93 ? -4.722 -7.383 2.289 1.00 96.75 93 PHE A N 1
ATOM 737 C CA . PHE A 1 93 ? -3.777 -7.629 3.371 1.00 96.75 93 PHE A CA 1
ATOM 738 C C . PHE A 1 93 ? -4.485 -8.046 4.668 1.00 96.75 93 PHE A C 1
ATOM 740 O O . PHE A 1 93 ? -4.142 -9.081 5.244 1.00 96.75 93 PHE A O 1
ATOM 747 N N . LEU A 1 94 ? -5.507 -7.296 5.096 1.00 95.62 94 LEU A N 1
ATOM 748 C CA . LEU A 1 94 ? -6.253 -7.597 6.322 1.00 95.62 94 LEU A CA 1
ATOM 749 C C . LEU A 1 94 ? -7.137 -8.836 6.181 1.00 95.62 94 LEU A C 1
ATOM 751 O O . LEU A 1 94 ? -7.208 -9.629 7.118 1.00 95.62 94 LEU A O 1
ATOM 755 N N . LYS A 1 95 ? -7.750 -9.063 5.010 1.00 93.81 95 LYS A N 1
ATOM 756 C CA . LYS A 1 95 ? -8.477 -10.309 4.723 1.00 93.81 95 LYS A CA 1
ATOM 757 C C . LYS A 1 95 ? -7.595 -11.527 4.987 1.00 93.81 95 LYS A C 1
ATOM 759 O O . LYS A 1 95 ? -8.061 -12.476 5.609 1.00 93.81 95 LYS A O 1
ATOM 764 N N . HIS A 1 96 ? -6.347 -11.485 4.520 1.00 92.75 96 HIS A N 1
ATOM 765 C CA . HIS A 1 96 ? -5.393 -12.577 4.675 1.00 92.75 96 HIS A CA 1
ATOM 766 C C . HIS A 1 96 ? -4.936 -12.753 6.130 1.00 92.75 96 HIS A C 1
ATOM 768 O O . HIS A 1 96 ? -5.048 -13.848 6.670 1.00 92.75 96 HIS A O 1
ATOM 774 N N . HIS A 1 97 ? -4.478 -11.683 6.786 1.00 93.88 97 HIS A N 1
ATOM 775 C CA . HIS A 1 97 ? -3.904 -11.780 8.137 1.00 93.88 97 HIS A CA 1
ATOM 776 C C . HIS A 1 97 ? -4.943 -12.076 9.224 1.00 93.88 97 HIS A C 1
ATOM 778 O O . HIS A 1 97 ? -4.631 -12.748 10.202 1.00 93.88 97 HIS A O 1
ATOM 784 N N . LEU A 1 98 ? -6.179 -11.599 9.054 1.00 92.00 98 LEU A N 1
ATOM 785 C CA . LEU A 1 98 ? -7.256 -11.773 10.034 1.00 92.00 98 LEU A CA 1
ATOM 786 C C . LEU A 1 98 ? -8.261 -12.864 9.639 1.00 92.00 98 LEU A C 1
ATOM 788 O O . LEU A 1 98 ? -9.242 -13.068 10.350 1.00 92.00 98 LEU A O 1
ATOM 792 N N . ASN A 1 99 ? -8.043 -13.562 8.516 1.00 90.56 99 ASN A N 1
ATOM 793 C CA . ASN A 1 99 ? -8.967 -14.561 7.965 1.00 90.56 99 ASN A CA 1
ATOM 794 C C . ASN A 1 99 ? -10.420 -14.051 7.890 1.00 90.56 99 ASN A C 1
ATOM 796 O O . ASN A 1 99 ? -11.365 -14.745 8.273 1.00 90.56 99 ASN A O 1
ATOM 800 N N . LEU A 1 100 ? -10.606 -12.809 7.425 1.00 89.50 100 LEU A N 1
ATOM 801 C CA . LEU A 1 100 ? -11.923 -12.172 7.407 1.00 89.50 100 LEU A CA 1
ATOM 802 C C . LEU A 1 100 ? -12.865 -12.900 6.444 1.00 89.50 100 LEU A C 1
ATOM 804 O O . LEU A 1 100 ? -12.551 -13.097 5.266 1.00 89.50 100 LEU A O 1
ATOM 808 N N . ASN A 1 101 ? -14.063 -13.224 6.928 1.00 89.69 101 ASN A N 1
ATOM 809 C CA . ASN A 1 101 ? -15.125 -13.783 6.101 1.00 89.69 101 ASN A CA 1
ATOM 810 C C . ASN A 1 101 ? -15.830 -12.672 5.305 1.00 89.69 101 ASN A C 1
ATOM 812 O O . ASN A 1 101 ? -16.893 -12.189 5.688 1.00 89.69 101 ASN A O 1
ATOM 816 N N . ILE A 1 102 ? -15.197 -12.241 4.217 1.00 87.12 102 ILE A N 1
ATOM 817 C CA . ILE A 1 102 ? -15.726 -11.242 3.279 1.00 87.12 102 ILE A CA 1
ATOM 818 C C . ILE A 1 102 ? -15.927 -11.860 1.888 1.00 87.12 102 ILE A C 1
ATOM 820 O O . ILE A 1 102 ? -15.281 -12.875 1.588 1.00 87.12 102 ILE A O 1
ATOM 824 N N . PRO A 1 103 ? -16.767 -11.256 1.018 1.00 89.00 103 PRO A N 1
ATOM 825 C CA . PRO A 1 103 ? -16.965 -11.729 -0.349 1.00 89.00 103 PRO A CA 1
ATOM 826 C C . PRO A 1 103 ? -15.654 -11.986 -1.106 1.00 89.00 103 PRO A C 1
ATOM 828 O O . PRO A 1 103 ? -14.568 -11.501 -0.747 1.00 89.00 103 PRO A O 1
ATOM 831 N N . SER A 1 104 ? -15.742 -12.796 -2.162 1.00 88.88 104 SER A N 1
ATOM 832 C CA . SER A 1 104 ? -14.592 -13.050 -3.030 1.00 88.88 104 SER A CA 1
ATOM 833 C C . SER A 1 104 ? -14.061 -11.730 -3.605 1.00 88.88 104 SER A C 1
ATOM 835 O O . SER A 1 104 ? -14.827 -10.789 -3.815 1.00 88.88 104 SER A O 1
ATOM 837 N N . LEU A 1 105 ? -12.750 -11.650 -3.854 1.00 87.06 105 LEU A N 1
ATOM 838 C CA . LEU A 1 105 ? -12.152 -10.429 -4.405 1.00 87.06 105 LEU A CA 1
ATOM 839 C C . LEU A 1 105 ? -12.732 -10.093 -5.784 1.00 87.06 105 LEU A C 1
ATOM 841 O O . LEU A 1 105 ? -12.906 -8.920 -6.093 1.00 87.06 105 LEU A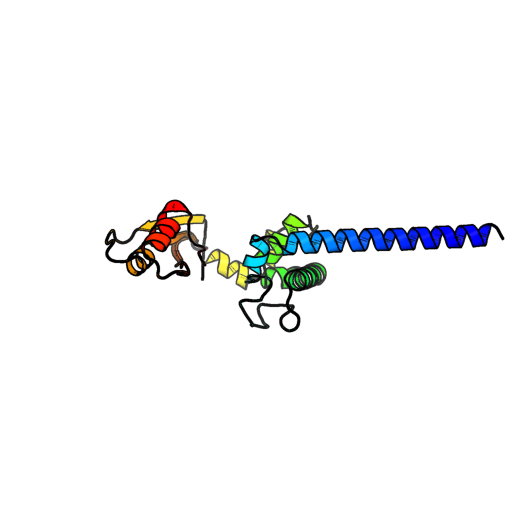 O 1
ATOM 845 N N . GLU A 1 106 ? -13.098 -11.108 -6.571 1.00 87.19 106 GLU A N 1
ATOM 846 C CA . GLU A 1 106 ? -13.780 -10.939 -7.858 1.00 87.19 106 GLU A CA 1
ATOM 847 C C . GLU A 1 106 ? -15.159 -10.295 -7.690 1.00 87.19 106 GLU A C 1
ATOM 849 O O . GLU A 1 106 ? -15.493 -9.345 -8.397 1.00 87.19 106 GLU A O 1
ATOM 854 N N . THR A 1 107 ? -15.943 -10.768 -6.714 1.00 89.12 107 THR A N 1
ATOM 855 C CA . THR A 1 107 ? -17.256 -10.191 -6.399 1.00 89.12 107 THR A CA 1
ATOM 856 C C . THR A 1 107 ? -17.118 -8.736 -5.965 1.00 89.12 107 THR A C 1
ATOM 858 O O . THR A 1 107 ? -17.841 -7.884 -6.468 1.00 89.12 107 THR A O 1
ATOM 861 N N . THR A 1 108 ? -16.169 -8.428 -5.080 1.00 89.62 108 THR A N 1
ATOM 862 C CA . THR A 1 108 ? -15.966 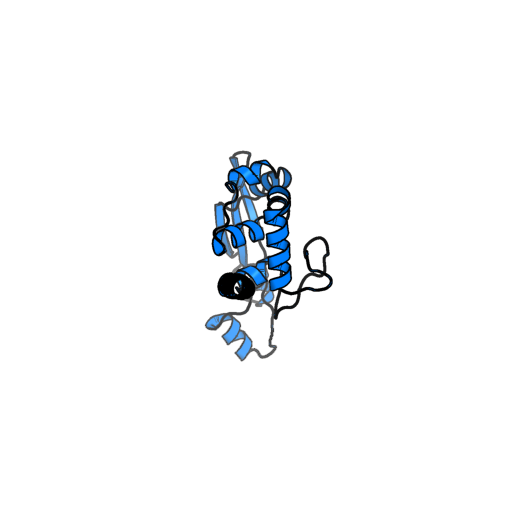-7.054 -4.606 1.00 89.62 108 THR A CA 1
ATOM 863 C C . THR A 1 108 ? -15.430 -6.139 -5.712 1.00 89.62 108 THR A C 1
ATOM 865 O O . THR A 1 108 ? -15.818 -4.976 -5.790 1.00 89.62 108 THR A O 1
ATOM 868 N N . LEU A 1 109 ? -14.578 -6.653 -6.607 1.00 92.19 109 LEU A N 1
ATOM 869 C CA . LEU A 1 109 ? -14.063 -5.903 -7.755 1.00 92.19 109 LEU A CA 1
ATOM 870 C C . LEU A 1 109 ? -15.173 -5.516 -8.741 1.00 92.19 109 LEU A C 1
ATOM 872 O O . LEU A 1 109 ? -15.105 -4.440 -9.334 1.00 92.19 109 LEU A O 1
ATOM 876 N N . ALA A 1 110 ? -16.210 -6.347 -8.892 1.00 91.31 110 ALA A N 1
ATOM 877 C CA . ALA A 1 110 ? -17.355 -6.034 -9.745 1.00 91.31 110 ALA A CA 1
ATOM 878 C C . ALA A 1 110 ? -18.097 -4.756 -9.306 1.00 91.31 110 ALA A C 1
ATOM 880 O O . ALA A 1 110 ? -18.621 -4.041 -10.160 1.00 91.31 110 ALA A O 1
ATOM 881 N N . SER A 1 111 ? -18.075 -4.428 -8.010 1.00 92.88 111 SER A N 1
ATOM 882 C CA . SER A 1 111 ? -18.658 -3.199 -7.452 1.00 92.88 111 SER A CA 1
ATOM 883 C C . SER A 1 111 ? -17.753 -1.960 -7.597 1.00 92.88 111 SER A C 1
ATOM 885 O O . SER A 1 111 ? -18.169 -0.855 -7.254 1.00 92.88 111 SER A O 1
ATOM 887 N N . CYS A 1 112 ? -16.530 -2.105 -8.128 1.00 95.81 112 CYS A N 1
ATOM 888 C CA . CYS A 1 112 ? -15.537 -1.032 -8.244 1.00 95.81 112 CYS A CA 1
ATOM 889 C C . CYS A 1 112 ? -15.152 -0.762 -9.714 1.00 95.81 112 CYS A C 1
ATOM 891 O O . CYS A 1 112 ? -14.064 -1.160 -10.142 1.00 95.81 112 CYS A O 1
ATOM 893 N N . PRO A 1 113 ? -15.994 -0.065 -10.504 1.00 94.88 113 PRO A N 1
ATOM 894 C CA . PRO A 1 113 ? -15.770 0.112 -11.942 1.00 94.88 113 PRO A CA 1
ATOM 895 C C . PRO A 1 113 ? -14.460 0.839 -12.271 1.00 94.88 113 PRO A C 1
ATOM 897 O O . PRO A 1 113 ? -13.750 0.424 -13.184 1.00 94.88 113 PRO A O 1
ATOM 900 N N . GLU A 1 114 ? -14.094 1.870 -11.504 1.00 94.00 114 GLU A N 1
ATOM 901 C CA . GLU A 1 114 ? -12.847 2.617 -11.725 1.00 94.00 114 GLU A CA 1
ATOM 902 C C . GLU A 1 114 ? -11.602 1.772 -11.421 1.00 94.00 114 GLU A C 1
ATOM 904 O O . GLU A 1 114 ? -10.641 1.783 -12.188 1.00 94.00 114 GLU A O 1
ATOM 909 N N . LEU A 1 115 ? -11.634 0.983 -10.341 1.00 94.19 115 LEU A N 1
ATOM 910 C CA . LEU A 1 115 ? -10.538 0.074 -9.996 1.00 94.19 115 LEU A CA 1
ATOM 911 C C . LEU A 1 115 ? -10.398 -1.039 -11.036 1.00 94.19 115 LEU A C 1
ATOM 913 O O . LEU A 1 115 ? -9.292 -1.339 -11.479 1.00 94.19 115 LEU A O 1
ATOM 917 N N . LYS A 1 116 ? -11.523 -1.629 -11.452 1.00 93.94 116 LYS A N 1
ATOM 918 C CA . LYS A 1 116 ? -11.553 -2.640 -12.508 1.00 93.94 116 LYS A CA 1
ATOM 919 C C . LYS A 1 116 ? -10.945 -2.092 -13.797 1.00 93.94 116 LYS A C 1
ATOM 921 O O . LYS A 1 116 ? -10.040 -2.708 -14.351 1.00 93.94 116 LYS A O 1
ATOM 926 N N . LYS A 1 117 ? -11.371 -0.895 -14.212 1.00 92.88 117 LYS A N 1
ATOM 927 C CA . LYS A 1 117 ? -10.815 -0.205 -15.377 1.00 92.88 117 LYS A CA 1
ATOM 928 C C . LYS A 1 117 ? -9.308 0.001 -15.234 1.00 92.88 117 LYS A C 1
ATOM 930 O O . LYS A 1 117 ? -8.583 -0.279 -16.179 1.00 92.88 117 LYS A O 1
ATOM 935 N N . TYR A 1 118 ? -8.830 0.461 -14.079 1.00 91.38 118 TYR A N 1
ATOM 936 C CA . TYR A 1 118 ? -7.399 0.660 -13.841 1.00 91.38 118 TYR A CA 1
ATOM 937 C C . TYR A 1 118 ? -6.592 -0.633 -14.044 1.00 91.38 118 TYR A C 1
ATOM 939 O O . TYR A 1 118 ? -5.657 -0.638 -14.842 1.00 91.38 118 TYR A O 1
ATOM 947 N N . ILE A 1 119 ? -6.997 -1.734 -13.402 1.00 89.69 119 ILE A N 1
ATOM 948 C CA . ILE A 1 119 ? -6.314 -3.037 -13.506 1.00 89.69 119 ILE A CA 1
ATOM 949 C C . ILE A 1 119 ? -6.316 -3.546 -14.957 1.00 89.69 119 ILE A C 1
ATOM 951 O O . ILE A 1 119 ? -5.304 -4.024 -15.455 1.00 89.69 119 ILE A O 1
ATOM 955 N N . GLU A 1 120 ? -7.431 -3.385 -15.667 1.00 89.06 120 GLU A N 1
ATOM 956 C CA . GLU A 1 120 ? -7.584 -3.799 -17.068 1.00 89.06 120 GLU A CA 1
ATOM 957 C C . GLU A 1 120 ? -6.732 -2.990 -18.069 1.00 89.06 120 GLU A C 1
ATOM 959 O O . GLU A 1 120 ? -6.460 -3.457 -19.180 1.00 89.06 120 GLU A O 1
ATOM 964 N N . HIS A 1 121 ? -6.339 -1.762 -17.713 1.00 87.31 121 HIS A N 1
ATOM 965 C CA . HIS A 1 121 ? -5.504 -0.890 -18.552 1.00 87.31 121 HIS A CA 1
ATOM 966 C C . HIS A 1 121 ? -4.013 -0.975 -18.195 1.00 87.31 121 HIS A C 1
ATOM 968 O O . HIS A 1 121 ? -3.162 -0.667 -19.036 1.00 87.31 121 HIS A O 1
ATOM 974 N N . VAL A 1 122 ? -3.698 -1.387 -16.968 1.00 86.12 122 VAL A N 1
ATOM 975 C CA . VAL A 1 122 ? -2.335 -1.492 -16.439 1.00 86.12 122 VAL A CA 1
ATOM 976 C C . VAL A 1 122 ? -2.076 -2.945 -16.026 1.00 86.12 122 VAL A C 1
ATOM 978 O O . VAL A 1 122 ? -2.060 -3.246 -14.832 1.00 86.12 122 VAL A O 1
ATOM 981 N N . PRO A 1 123 ? -1.914 -3.867 -16.998 1.00 85.81 123 PRO A N 1
ATOM 982 C CA . PRO A 1 123 ? -1.629 -5.256 -16.682 1.00 85.81 123 PRO A CA 1
ATOM 983 C C . PRO A 1 123 ? -0.254 -5.380 -16.021 1.00 85.81 123 PRO A C 1
ATOM 985 O O . PRO A 1 123 ? 0.664 -4.595 -16.275 1.00 85.81 123 PRO A O 1
ATOM 988 N N . PHE A 1 124 ? -0.139 -6.385 -15.161 1.00 88.81 124 PHE A N 1
ATOM 989 C CA . PHE A 1 124 ? 1.058 -6.677 -14.376 1.00 88.81 124 PHE A CA 1
ATOM 990 C C . PHE A 1 124 ? 1.360 -8.182 -14.424 1.00 88.81 124 PHE A C 1
ATOM 992 O O . PHE A 1 124 ? 1.706 -8.799 -13.420 1.00 88.81 124 PHE A O 1
ATOM 999 N N . ASP A 1 125 ? 1.162 -8.791 -15.596 1.00 90.25 125 ASP A N 1
ATOM 1000 C CA . ASP A 1 125 ? 1.330 -10.233 -15.810 1.00 90.25 125 ASP A CA 1
ATOM 1001 C C . ASP A 1 125 ? 2.811 -10.634 -15.771 1.00 90.25 125 ASP A C 1
ATOM 1003 O O . ASP A 1 125 ? 3.165 -11.732 -15.340 1.00 90.25 125 ASP A O 1
ATOM 1007 N N . GLN A 1 126 ? 3.686 -9.723 -16.203 1.00 91.00 126 GLN A N 1
ATOM 1008 C CA . GLN A 1 126 ? 5.130 -9.902 -16.214 1.00 91.00 126 GLN A CA 1
ATOM 1009 C C . GLN A 1 126 ? 5.826 -8.683 -15.604 1.00 91.00 126 GLN A C 1
ATOM 1011 O O . GLN A 1 126 ? 5.468 -7.547 -15.901 1.00 91.00 126 GLN A O 1
ATOM 1016 N N . LEU A 1 127 ? 6.855 -8.916 -14.787 1.00 91.94 127 LEU A N 1
ATOM 1017 C CA . LEU A 1 127 ? 7.730 -7.872 -14.257 1.00 91.94 127 LEU A CA 1
ATOM 1018 C C . LEU A 1 127 ? 9.174 -8.169 -14.663 1.00 91.94 127 LEU A C 1
ATOM 1020 O O . LEU A 1 127 ? 9.733 -9.196 -14.283 1.00 91.94 127 LEU A O 1
ATOM 1024 N N . GLU A 1 128 ? 9.774 -7.267 -15.432 1.00 90.88 128 GLU A N 1
ATOM 1025 C CA . GLU A 1 128 ? 11.140 -7.401 -15.939 1.00 90.88 128 GLU A CA 1
ATOM 1026 C C . GLU A 1 128 ? 12.031 -6.282 -15.401 1.00 90.88 128 GLU A C 1
ATOM 1028 O O . GLU A 1 128 ? 11.601 -5.135 -15.285 1.00 90.88 128 GLU A O 1
ATOM 1033 N N . LEU A 1 129 ? 13.294 -6.597 -15.113 1.00 88.56 129 LEU A N 1
ATOM 1034 C CA . LEU A 1 129 ? 14.326 -5.597 -14.850 1.00 88.56 129 LEU A CA 1
ATOM 1035 C C . LEU A 1 129 ? 15.031 -5.265 -16.168 1.00 88.56 129 LEU A C 1
ATOM 1037 O O . LEU A 1 129 ? 15.677 -6.129 -16.762 1.00 88.56 129 LEU A O 1
ATOM 1041 N N . VAL A 1 130 ? 14.892 -4.028 -16.636 1.00 87.12 130 VAL A N 1
ATOM 1042 C CA . VAL A 1 130 ? 15.420 -3.574 -17.926 1.00 87.12 130 VAL A CA 1
ATOM 1043 C C . VAL A 1 130 ? 16.676 -2.739 -17.716 1.00 87.12 130 VAL A C 1
ATOM 1045 O O . VAL A 1 130 ? 16.660 -1.782 -16.947 1.00 87.12 130 VAL A O 1
ATOM 1048 N N . PHE A 1 131 ? 17.737 -3.070 -18.456 1.00 83.75 131 PHE A N 1
ATOM 1049 C CA . PHE A 1 131 ? 18.999 -2.330 -18.511 1.00 83.75 131 PHE A CA 1
ATOM 1050 C C . PHE A 1 131 ? 19.090 -1.604 -19.860 1.00 83.75 131 PHE A C 1
ATOM 1052 O O . PHE A 1 131 ? 19.331 -2.225 -20.891 1.00 83.75 131 PHE A O 1
ATOM 1059 N N . ALA A 1 132 ? 18.852 -0.294 -19.873 1.00 76.44 132 ALA A N 1
ATOM 1060 C CA . ALA A 1 132 ? 18.818 0.511 -21.094 1.00 76.44 132 ALA A CA 1
ATOM 1061 C C . ALA A 1 132 ? 20.202 0.986 -21.566 1.00 76.44 132 ALA A C 1
ATOM 1063 O O . ALA A 1 132 ? 20.367 1.298 -22.743 1.00 76.44 132 ALA A O 1
ATOM 1064 N N . SER A 1 133 ? 21.186 1.087 -20.668 1.00 71.38 133 SER A N 1
ATOM 1065 C CA . SER A 1 133 ? 22.543 1.536 -20.997 1.00 71.38 133 SER A CA 1
ATOM 1066 C C . SER A 1 133 ? 23.561 1.006 -19.989 1.00 71.38 133 SER A C 1
ATOM 1068 O O . SER A 1 133 ? 23.307 1.003 -18.787 1.00 71.38 133 SER A O 1
ATOM 1070 N N . GLU A 1 134 ? 24.732 0.610 -20.485 1.00 59.12 134 GLU A N 1
ATOM 1071 C CA . GLU A 1 134 ? 25.854 0.077 -19.698 1.00 59.12 134 GLU A CA 1
ATOM 1072 C C . GLU A 1 134 ? 26.811 1.179 -19.196 1.00 59.12 134 GLU A C 1
ATOM 1074 O O . GLU A 1 134 ? 27.924 0.900 -18.751 1.00 59.12 134 GLU A O 1
ATOM 1079 N N . ILE A 1 135 ? 26.438 2.462 -19.295 1.00 58.28 135 ILE A N 1
ATOM 1080 C CA . ILE A 1 135 ? 27.343 3.561 -18.929 1.00 58.28 135 ILE A CA 1
ATOM 1081 C C . ILE A 1 135 ? 27.360 3.753 -17.404 1.00 58.28 135 ILE A C 1
ATOM 1083 O O . ILE A 1 135 ? 26.515 4.431 -16.823 1.00 58.28 135 ILE A O 1
ATOM 1087 N N . PHE A 1 136 ? 28.395 3.211 -16.760 1.00 58.56 136 PHE A N 1
ATOM 1088 C CA . PHE A 1 136 ? 28.670 3.314 -15.318 1.00 58.56 136 PHE A CA 1
ATOM 1089 C C . PHE A 1 136 ? 29.305 4.653 -14.891 1.00 58.56 136 PHE A C 1
ATOM 1091 O O . PHE A 1 136 ? 30.149 4.692 -13.997 1.00 58.56 136 PHE A O 1
ATOM 1098 N N . SER A 1 137 ? 28.962 5.768 -15.540 1.00 59.09 137 SER A N 1
ATOM 1099 C CA . SER A 1 137 ? 29.627 7.054 -15.271 1.00 59.09 137 SER A CA 1
ATOM 1100 C C . SER A 1 137 ? 29.225 7.678 -13.928 1.00 59.09 137 SE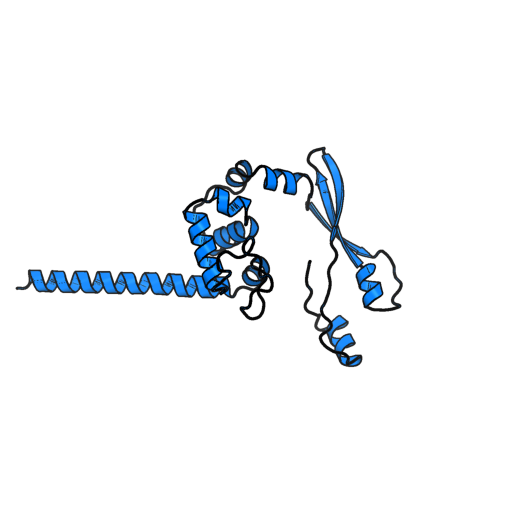R A C 1
ATOM 1102 O O . SER A 1 137 ? 29.991 8.456 -13.364 1.00 59.09 137 SER A O 1
ATOM 1104 N N . SER A 1 138 ? 28.044 7.340 -13.392 1.00 60.19 138 SER A N 1
ATOM 1105 C CA . SER A 1 138 ? 27.611 7.707 -12.035 1.00 60.19 138 SER A CA 1
ATOM 1106 C C . SER A 1 138 ? 26.439 6.842 -11.550 1.00 60.19 138 SER A C 1
ATOM 1108 O O . SER A 1 138 ? 25.625 6.386 -12.354 1.00 60.19 138 SER A O 1
ATOM 1110 N N . ALA A 1 139 ? 26.309 6.665 -10.230 1.00 60.59 139 ALA A N 1
ATOM 1111 C CA . ALA A 1 139 ? 25.195 5.932 -9.612 1.00 60.59 139 ALA A CA 1
ATOM 1112 C C . ALA A 1 139 ? 23.818 6.529 -9.974 1.00 60.59 139 ALA A C 1
ATOM 1114 O O . ALA A 1 139 ? 22.872 5.796 -10.255 1.00 60.59 139 ALA A O 1
ATOM 1115 N N . THR A 1 140 ? 23.727 7.861 -10.056 1.00 60.81 140 THR A N 1
ATOM 1116 C CA . THR A 1 140 ? 22.510 8.581 -10.463 1.00 60.81 140 THR A CA 1
ATOM 1117 C C . THR A 1 140 ? 22.147 8.330 -11.930 1.00 60.81 140 THR A C 1
ATOM 1119 O O . THR A 1 140 ? 20.971 8.178 -12.244 1.00 60.81 140 THR A O 1
ATOM 1122 N N . SER A 1 141 ? 23.134 8.227 -12.829 1.00 63.41 141 SER A N 1
ATOM 1123 C CA . SER A 1 141 ? 22.886 7.868 -14.234 1.00 63.41 141 SER A CA 1
ATOM 1124 C C . SER A 1 141 ? 22.469 6.404 -14.377 1.00 63.41 141 SER A C 1
ATOM 1126 O O . SER A 1 141 ? 21.562 6.110 -15.148 1.00 63.41 141 SER A O 1
ATOM 1128 N N . MET A 1 142 ? 23.088 5.493 -13.618 1.00 63.81 142 MET A N 1
ATOM 1129 C CA . MET A 1 142 ? 22.769 4.063 -13.654 1.00 63.81 142 MET A CA 1
ATOM 1130 C C . MET A 1 142 ? 21.310 3.801 -13.258 1.00 63.81 142 MET A C 1
ATOM 1132 O O . MET A 1 142 ? 20.613 3.078 -13.959 1.00 63.81 142 MET A O 1
ATOM 1136 N N . MET A 1 143 ? 20.808 4.447 -12.201 1.00 65.00 143 MET A N 1
ATOM 1137 C CA . MET A 1 143 ? 19.396 4.328 -11.807 1.00 65.00 143 MET A CA 1
ATOM 1138 C C . MET A 1 143 ? 18.410 4.901 -12.833 1.00 65.00 143 MET A C 1
ATOM 1140 O O . MET A 1 143 ? 17.278 4.445 -12.902 1.00 65.00 143 MET A O 1
ATOM 1144 N N . GLY A 1 144 ? 18.820 5.870 -13.657 1.00 67.12 144 GLY A N 1
ATOM 1145 C CA . GLY A 1 144 ? 18.001 6.346 -14.779 1.00 67.12 144 GLY A CA 1
ATOM 1146 C C . GLY A 1 144 ? 17.962 5.379 -15.970 1.00 67.12 144 GLY A C 1
ATOM 1147 O O . GLY A 1 144 ? 17.115 5.517 -16.850 1.00 67.12 144 GLY A O 1
ATOM 1148 N N . HIS A 1 145 ? 18.871 4.402 -16.005 1.00 76.25 145 HIS A N 1
ATOM 1149 C CA . HIS A 1 145 ? 19.003 3.417 -17.079 1.00 76.25 145 HIS A CA 1
ATOM 1150 C C . HIS A 1 145 ? 18.691 1.986 -16.637 1.00 76.25 145 HIS A C 1
ATOM 1152 O O . HIS A 1 145 ? 18.750 1.083 -17.469 1.00 76.25 145 HIS A O 1
ATOM 1158 N N . ILE A 1 146 ? 18.333 1.776 -15.370 1.00 81.62 146 ILE A N 1
ATOM 1159 C CA . ILE A 1 146 ? 17.818 0.509 -14.859 1.00 81.62 146 ILE A CA 1
ATOM 1160 C C . ILE A 1 146 ? 16.425 0.772 -14.302 1.00 81.62 146 ILE A C 1
ATOM 1162 O O . ILE A 1 146 ? 16.268 1.538 -13.356 1.00 81.62 146 ILE A O 1
ATOM 1166 N N . PHE A 1 147 ? 15.409 0.154 -14.891 1.00 84.69 147 PHE A N 1
ATOM 1167 C CA . PHE A 1 147 ? 14.022 0.341 -14.470 1.00 84.69 147 PHE A CA 1
ATOM 1168 C C . PHE A 1 147 ? 13.255 -0.972 -14.514 1.00 84.69 147 PHE A C 1
ATOM 1170 O O . PHE A 1 147 ? 13.645 -1.928 -15.187 1.00 84.69 147 PHE A O 1
ATOM 1177 N N . LEU A 1 148 ? 12.147 -1.015 -13.784 1.00 87.62 148 LEU A N 1
ATOM 1178 C CA . LEU A 1 148 ? 11.230 -2.141 -13.836 1.00 87.62 148 LEU A CA 1
ATOM 1179 C C . LEU A 1 148 ? 10.229 -1.908 -14.967 1.00 87.62 148 LEU A C 1
ATOM 1181 O O . LEU A 1 148 ? 9.704 -0.808 -15.123 1.00 87.62 148 LEU A O 1
ATOM 1185 N N . LYS A 1 149 ? 9.957 -2.930 -15.768 1.00 90.81 149 LYS A N 1
ATOM 1186 C CA . LYS A 1 149 ? 8.944 -2.898 -16.820 1.00 90.81 149 LYS A CA 1
ATOM 1187 C C . LYS A 1 149 ? 7.863 -3.912 -16.477 1.00 90.81 149 LYS A C 1
ATOM 1189 O O . LYS A 1 149 ? 8.139 -5.108 -16.428 1.00 90.81 149 LYS A O 1
ATOM 1194 N N . ALA A 1 150 ? 6.655 -3.422 -16.230 1.00 91.81 150 ALA A N 1
ATOM 1195 C CA . ALA A 1 150 ? 5.469 -4.250 -16.086 1.00 91.81 150 ALA A CA 1
ATOM 1196 C C . ALA A 1 150 ? 4.832 -4.448 -17.465 1.00 91.81 150 ALA A C 1
ATOM 1198 O O . ALA A 1 150 ? 4.559 -3.471 -18.163 1.00 91.81 150 ALA A O 1
ATOM 1199 N N . GLY A 1 151 ? 4.650 -5.697 -17.874 1.00 92.56 151 GLY A N 1
ATOM 1200 C CA . GLY A 1 151 ? 4.079 -6.082 -19.160 1.00 92.56 151 GLY A CA 1
ATOM 1201 C C . GLY A 1 151 ? 2.843 -6.955 -18.997 1.00 92.56 151 GLY A C 1
ATOM 1202 O O . GLY A 1 151 ? 2.590 -7.509 -17.922 1.00 92.56 151 GLY A O 1
ATOM 1203 N N . GLY A 1 152 ? 2.082 -7.077 -20.077 1.00 91.88 152 GLY A N 1
ATOM 1204 C CA . GLY A 1 152 ? 0.935 -7.964 -20.152 1.00 91.88 152 GLY A CA 1
ATOM 1205 C C . GLY A 1 152 ? -0.086 -7.527 -21.191 1.00 91.88 152 GLY A C 1
ATOM 1206 O O . GLY A 1 152 ? 0.074 -6.532 -21.910 1.00 91.88 152 GLY A O 1
ATOM 1207 N N . LYS A 1 153 ? -1.188 -8.270 -21.239 1.00 91.25 153 LYS A N 1
ATOM 1208 C CA . LYS A 1 153 ? -2.271 -8.033 -22.195 1.00 91.25 153 LYS A CA 1
ATOM 1209 C C . LYS A 1 153 ? -3.355 -7.179 -21.560 1.00 91.25 153 LYS A C 1
ATOM 1211 O O . LYS A 1 153 ? -3.931 -7.535 -20.538 1.00 91.25 153 LYS A O 1
ATOM 1216 N N . ASN A 1 154 ? -3.660 -6.045 -22.182 1.00 88.38 154 ASN A N 1
ATOM 1217 C CA . ASN A 1 154 ? -4.767 -5.205 -21.729 1.00 88.38 154 ASN A CA 1
ATOM 1218 C C . ASN A 1 154 ? -6.137 -5.798 -22.119 1.00 88.38 154 ASN A C 1
ATOM 1220 O O . ASN A 1 154 ? -6.230 -6.795 -22.835 1.00 88.38 154 ASN A O 1
ATOM 1224 N N . PHE A 1 155 ? -7.224 -5.122 -21.733 1.00 86.31 155 PHE A N 1
ATOM 1225 C CA . PHE A 1 155 ? -8.602 -5.533 -22.060 1.00 86.31 155 PHE A CA 1
ATOM 1226 C C . PHE A 1 155 ? -8.924 -5.703 -23.559 1.00 86.31 155 PHE A C 1
ATOM 1228 O O . PHE A 1 155 ? -9.965 -6.261 -23.902 1.00 86.31 155 PHE A O 1
ATOM 1235 N N . ARG A 1 156 ? -8.075 -5.199 -24.466 1.00 89.00 156 ARG A N 1
ATOM 1236 C CA . ARG A 1 156 ? -8.212 -5.344 -25.926 1.00 89.00 156 ARG A CA 1
ATOM 1237 C C . ARG A 1 156 ? -7.334 -6.461 -26.495 1.00 89.00 156 ARG A C 1
ATOM 1239 O O . ARG A 1 156 ? -7.189 -6.523 -27.712 1.00 89.00 156 ARG A O 1
ATOM 1246 N N . ASP A 1 157 ? -6.746 -7.296 -25.638 1.00 89.00 157 ASP A N 1
ATOM 1247 C CA . ASP A 1 157 ? -5.768 -8.334 -25.992 1.00 89.00 157 ASP A CA 1
ATOM 1248 C C . ASP A 1 157 ? -4.509 -7.771 -26.684 1.00 89.00 157 ASP A C 1
ATOM 1250 O O . ASP A 1 157 ? -3.847 -8.446 -27.470 1.00 89.00 157 ASP A O 1
ATOM 1254 N N . VAL A 1 158 ? -4.176 -6.504 -26.403 1.00 90.38 158 VAL A N 1
ATOM 1255 C CA . VAL A 1 158 ? -2.976 -5.837 -26.922 1.00 90.38 158 VAL A CA 1
ATOM 1256 C C . VAL A 1 158 ? -1.889 -5.864 -25.858 1.00 90.38 158 VAL A C 1
ATOM 1258 O O . VAL A 1 158 ? -2.134 -5.485 -24.711 1.00 90.38 158 VAL A O 1
ATOM 1261 N N . GLU A 1 159 ? -0.685 -6.262 -26.264 1.00 91.62 159 GLU A N 1
ATOM 1262 C CA . GLU A 1 159 ? 0.506 -6.222 -25.418 1.00 91.62 159 GLU A CA 1
ATOM 1263 C C . GLU A 1 159 ? 0.854 -4.770 -25.068 1.00 91.62 159 GLU A C 1
ATOM 1265 O O . GLU A 1 159 ? 1.099 -3.943 -25.953 1.00 91.62 159 GLU A O 1
ATOM 1270 N N . VAL A 1 160 ? 0.873 -4.449 -23.778 1.00 91.94 160 VAL A N 1
ATOM 1271 C CA . VAL A 1 160 ? 1.244 -3.125 -23.270 1.00 91.94 160 VAL A CA 1
ATOM 1272 C C . VAL A 1 160 ? 2.348 -3.255 -22.234 1.00 91.94 160 VAL A C 1
ATOM 1274 O O . VAL A 1 160 ? 2.435 -4.241 -21.513 1.00 91.94 160 VAL A O 1
ATOM 1277 N N . ASN A 1 161 ? 3.214 -2.244 -22.177 1.00 91.00 161 ASN A N 1
ATOM 1278 C CA . ASN A 1 161 ? 4.336 -2.203 -21.250 1.00 91.00 161 ASN A CA 1
ATOM 1279 C C . ASN A 1 161 ? 4.349 -0.856 -20.526 1.00 91.00 161 ASN A C 1
ATOM 1281 O O . ASN A 1 161 ? 4.245 0.191 -21.166 1.00 91.00 161 ASN A O 1
ATOM 1285 N N . HIS A 1 162 ? 4.534 -0.892 -19.211 1.00 89.25 162 HIS A N 1
ATOM 1286 C CA . HIS A 1 162 ? 4.598 0.267 -18.328 1.00 89.25 162 HIS A CA 1
ATOM 1287 C C . HIS A 1 162 ? 5.947 0.287 -17.613 1.00 89.25 162 HIS A C 1
ATOM 1289 O O . HIS A 1 162 ? 6.355 -0.708 -17.016 1.00 89.25 162 HIS A O 1
ATOM 1295 N N . SER A 1 163 ? 6.658 1.413 -17.676 1.00 88.12 163 SER A N 1
ATOM 1296 C CA . SER A 1 163 ? 7.916 1.598 -16.947 1.00 88.12 163 SER A CA 1
ATOM 1297 C C . SER A 1 163 ? 7.651 2.106 -15.534 1.00 88.12 163 SER A C 1
ATOM 1299 O O . SER A 1 163 ? 6.933 3.089 -15.355 1.00 88.12 163 SER A O 1
ATOM 1301 N N . LEU A 1 164 ? 8.297 1.491 -14.554 1.00 85.81 164 LEU A N 1
ATOM 1302 C CA . LEU A 1 164 ? 8.276 1.872 -13.152 1.00 85.81 164 LEU A CA 1
ATOM 1303 C C . LEU A 1 164 ? 9.687 2.309 -12.762 1.00 85.81 164 LEU A C 1
ATOM 1305 O O . LEU A 1 164 ? 10.648 1.535 -12.848 1.00 85.81 164 LEU A O 1
ATOM 1309 N N . ALA A 1 165 ? 9.803 3.566 -12.349 1.00 77.31 165 ALA A N 1
ATOM 1310 C CA . ALA A 1 165 ? 11.035 4.091 -11.790 1.00 77.31 165 ALA A CA 1
ATOM 1311 C C . ALA A 1 165 ? 11.132 3.717 -10.305 1.00 77.31 165 ALA A C 1
ATOM 1313 O O . ALA A 1 165 ? 10.125 3.557 -9.617 1.00 77.31 165 ALA A O 1
ATOM 1314 N N . TYR A 1 166 ? 12.355 3.583 -9.807 1.00 75.06 166 TYR A N 1
ATOM 1315 C CA . TYR A 1 166 ? 12.617 3.370 -8.390 1.00 75.06 166 TYR A CA 1
ATOM 1316 C C . TYR A 1 166 ? 13.828 4.183 -7.964 1.00 75.06 166 TYR A C 1
ATOM 1318 O O . TYR A 1 166 ? 14.706 4.487 -8.778 1.00 75.06 166 TYR A O 1
ATOM 1326 N N . PHE A 1 167 ? 13.877 4.535 -6.678 1.00 71.00 167 PHE A N 1
ATOM 1327 C CA . PHE A 1 167 ? 14.989 5.304 -6.137 1.00 71.00 167 PHE A CA 1
ATOM 1328 C C . PHE A 1 167 ? 15.489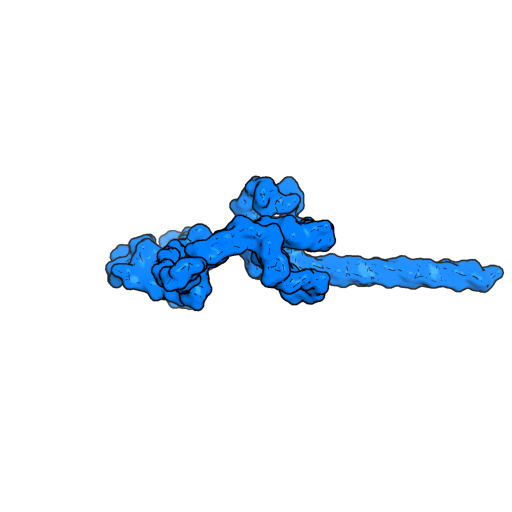 4.771 -4.805 1.00 71.00 167 PHE A C 1
ATOM 1330 O O . PHE A 1 167 ? 14.745 4.140 -4.064 1.00 71.00 167 PHE A O 1
ATOM 1337 N N . THR A 1 168 ? 16.751 5.045 -4.492 1.00 72.81 168 THR A N 1
ATOM 1338 C CA . THR A 1 168 ? 17.320 4.818 -3.164 1.00 72.81 168 THR A CA 1
ATOM 1339 C C . THR A 1 168 ? 17.675 6.155 -2.541 1.00 72.81 168 THR A C 1
ATOM 1341 O O . THR A 1 168 ? 18.110 7.080 -3.231 1.00 72.81 168 THR A O 1
ATOM 1344 N N . GLU A 1 169 ? 17.508 6.257 -1.229 1.00 71.06 169 GLU A N 1
ATOM 1345 C CA . GLU A 1 169 ? 17.985 7.412 -0.482 1.00 71.06 169 GLU A CA 1
ATOM 1346 C C . GLU A 1 169 ? 19.481 7.261 -0.193 1.00 71.06 169 GLU A C 1
ATOM 1348 O O . GLU A 1 169 ? 19.936 6.208 0.255 1.00 71.06 169 GLU A O 1
ATOM 1353 N N . ILE A 1 170 ? 20.261 8.310 -0.454 1.00 75.00 170 ILE A N 1
ATOM 1354 C CA . ILE A 1 170 ? 21.690 8.333 -0.135 1.00 75.00 170 ILE A CA 1
ATOM 1355 C C . ILE A 1 170 ? 21.845 8.875 1.287 1.00 75.00 170 ILE A C 1
ATOM 1357 O O . ILE A 1 170 ? 21.776 10.080 1.512 1.00 75.00 170 ILE A O 1
ATOM 1361 N N . THR A 1 171 ? 22.076 7.982 2.249 1.00 73.94 171 THR A N 1
ATOM 1362 C CA . THR A 1 171 ? 22.183 8.333 3.678 1.00 73.94 171 THR A CA 1
ATOM 1363 C C . THR A 1 171 ? 23.597 8.737 4.109 1.00 73.94 171 THR A C 1
ATOM 1365 O O . THR A 1 171 ? 23.811 9.184 5.237 1.00 73.94 171 THR A O 1
ATOM 1368 N N . THR A 1 172 ? 24.598 8.581 3.234 1.00 78.56 172 THR A N 1
ATOM 1369 C CA . THR A 1 172 ? 25.999 8.872 3.549 1.00 78.56 172 THR A CA 1
ATOM 1370 C C . THR A 1 172 ? 26.756 9.488 2.375 1.00 78.56 172 THR A C 1
ATOM 1372 O O . THR A 1 172 ? 26.581 9.101 1.225 1.00 78.56 172 THR A O 1
ATOM 1375 N N . LEU A 1 173 ? 27.650 10.432 2.686 1.00 81.12 173 LEU A N 1
ATOM 1376 C CA . LEU A 1 173 ? 28.594 11.029 1.734 1.00 81.12 173 LEU A CA 1
ATOM 1377 C C . LEU A 1 173 ? 29.968 10.331 1.744 1.00 81.12 173 LEU A C 1
ATOM 1379 O O . LEU A 1 173 ? 30.867 10.740 1.013 1.00 81.12 173 LEU A O 1
ATOM 1383 N N . ASN A 1 174 ? 30.164 9.301 2.581 1.00 85.62 174 ASN A N 1
ATOM 1384 C CA . ASN A 1 174 ? 31.419 8.550 2.630 1.00 85.62 174 ASN A CA 1
ATOM 1385 C C . ASN A 1 174 ? 31.483 7.560 1.446 1.00 85.62 174 ASN A C 1
ATOM 1387 O O . ASN A 1 174 ? 30.687 6.619 1.424 1.00 85.62 174 ASN A O 1
ATOM 1391 N N . PRO A 1 175 ? 32.443 7.698 0.509 1.00 84.56 175 PRO A N 1
ATOM 1392 C CA . PRO A 1 175 ? 32.491 6.877 -0.703 1.00 84.56 175 PRO A CA 1
ATOM 1393 C C . PRO A 1 175 ? 32.684 5.383 -0.429 1.00 84.56 175 PRO A C 1
ATOM 1395 O O . PRO A 1 175 ? 32.077 4.550 -1.096 1.00 84.56 175 PRO A O 1
ATOM 1398 N N . ALA A 1 176 ? 33.509 5.030 0.562 1.00 87.56 176 ALA A N 1
ATOM 1399 C CA . ALA A 1 176 ? 33.772 3.633 0.904 1.00 87.56 176 ALA A CA 1
ATOM 1400 C C . ALA A 1 176 ? 32.530 2.977 1.516 1.00 87.56 176 ALA A C 1
ATOM 1402 O O . ALA A 1 176 ? 32.164 1.869 1.130 1.00 87.56 176 ALA A O 1
ATOM 1403 N N . LYS A 1 177 ? 31.850 3.698 2.419 1.00 85.44 177 LYS A N 1
ATOM 1404 C CA . LYS A 1 177 ? 30.595 3.239 3.024 1.00 85.44 177 LYS A CA 1
ATOM 1405 C C . LYS A 1 177 ? 29.494 3.090 1.968 1.00 85.44 177 LYS A C 1
ATOM 1407 O O . LYS A 1 177 ? 28.834 2.057 1.925 1.00 85.44 177 LYS A O 1
ATOM 1412 N N . LEU A 1 178 ? 29.366 4.066 1.069 1.00 82.75 178 LEU A N 1
ATOM 1413 C CA . LEU A 1 178 ? 28.400 4.033 -0.029 1.00 82.75 178 LEU A CA 1
ATOM 1414 C C . LEU A 1 178 ? 28.617 2.827 -0.954 1.00 82.75 178 LEU A C 1
ATOM 1416 O O . LEU A 1 178 ? 27.651 2.170 -1.328 1.00 82.75 178 LEU A O 1
ATOM 1420 N N . LEU A 1 179 ? 29.869 2.499 -1.294 1.00 82.50 179 LEU A N 1
ATOM 1421 C CA . LEU A 1 179 ? 30.192 1.319 -2.104 1.00 82.50 179 LEU A CA 1
ATOM 1422 C C . LEU A 1 179 ? 29.802 0.015 -1.399 1.00 82.50 179 LEU A C 1
ATOM 1424 O O . LEU A 1 179 ? 29.194 -0.854 -2.021 1.00 82.50 179 LEU A O 1
ATOM 1428 N N . THR A 1 180 ? 30.113 -0.120 -0.106 1.00 85.38 180 THR A N 1
ATOM 1429 C CA . THR A 1 180 ? 29.727 -1.312 0.664 1.00 85.38 180 THR A CA 1
ATOM 1430 C C . THR A 1 180 ? 28.212 -1.440 0.806 1.00 85.38 180 THR A C 1
ATOM 1432 O O . THR A 1 180 ? 27.683 -2.542 0.666 1.00 85.38 180 THR A O 1
ATOM 1435 N N . GLU A 1 181 ? 27.509 -0.323 1.012 1.00 84.56 181 GLU A N 1
ATOM 1436 C CA . GLU A 1 181 ? 26.050 -0.315 1.128 1.00 84.56 181 GLU A CA 1
ATOM 1437 C C . GLU A 1 181 ? 25.371 -0.612 -0.210 1.00 84.56 181 GLU A C 1
ATOM 1439 O O . GLU A 1 181 ? 24.440 -1.406 -0.265 1.00 84.56 181 GLU A O 1
ATOM 1444 N N . SER A 1 182 ? 25.886 -0.074 -1.314 1.00 74.00 182 SER A N 1
ATOM 1445 C CA . SER A 1 182 ? 25.296 -0.281 -2.642 1.00 74.00 182 SER A CA 1
ATOM 1446 C C . SER A 1 182 ? 25.512 -1.695 -3.189 1.00 74.00 182 SER A C 1
ATOM 1448 O O . SER A 1 182 ? 24.654 -2.206 -3.902 1.00 74.00 182 SER A O 1
ATOM 1450 N N . LEU A 1 183 ? 26.662 -2.320 -2.902 1.00 80.00 183 LEU A N 1
ATOM 1451 C CA . LEU A 1 183 ? 27.061 -3.586 -3.534 1.00 80.00 183 LEU A CA 1
ATOM 1452 C C . LEU A 1 183 ? 26.888 -4.814 -2.639 1.00 80.00 183 LEU A C 1
ATOM 1454 O O . LEU A 1 183 ? 26.700 -5.911 -3.160 1.00 80.00 183 LEU A O 1
ATOM 1458 N N . VAL A 1 184 ? 27.008 -4.656 -1.318 1.00 84.88 184 VAL A N 1
ATOM 1459 C CA . VAL A 1 184 ? 27.089 -5.797 -0.392 1.00 84.88 184 VAL A CA 1
ATOM 1460 C C . VAL A 1 184 ? 25.888 -5.852 0.539 1.00 84.88 184 VAL A C 1
ATOM 1462 O O . VAL A 1 184 ? 25.230 -6.886 0.603 1.00 84.88 184 VAL A O 1
ATOM 1465 N N . THR A 1 185 ? 25.596 -4.777 1.275 1.00 81.81 185 THR A N 1
ATOM 1466 C CA . THR A 1 185 ? 24.515 -4.816 2.280 1.00 81.81 185 THR A CA 1
ATOM 1467 C C . THR A 1 185 ? 23.149 -4.441 1.716 1.00 81.81 185 THR A C 1
ATOM 1469 O O . THR A 1 185 ? 22.134 -4.787 2.315 1.00 81.81 185 THR A O 1
ATOM 1472 N N . GLY A 1 186 ? 23.114 -3.752 0.576 1.00 73.75 186 GLY A N 1
ATOM 1473 C CA . GLY A 1 186 ? 21.909 -3.146 0.027 1.00 73.75 186 GLY A CA 1
ATOM 1474 C C . GLY A 1 186 ? 21.578 -1.807 0.691 1.00 73.75 186 GLY A C 1
ATOM 1475 O O . GLY A 1 186 ? 22.007 -1.509 1.810 1.00 73.75 186 GLY A O 1
ATOM 1476 N N . MET A 1 187 ? 20.795 -1.001 -0.025 1.00 76.81 187 MET A N 1
ATOM 1477 C CA . MET A 1 187 ? 20.265 0.278 0.444 1.00 76.81 187 MET A CA 1
ATOM 1478 C C . MET A 1 187 ? 18.729 0.228 0.457 1.00 76.81 187 MET A C 1
ATOM 1480 O O . MET A 1 187 ? 18.140 -0.433 -0.404 1.00 76.81 187 MET A O 1
ATOM 1484 N N . PRO A 1 188 ? 18.061 0.906 1.407 1.00 71.62 188 PRO A N 1
ATOM 1485 C CA . PRO A 1 188 ? 16.605 0.984 1.431 1.00 71.62 188 PRO A CA 1
ATOM 1486 C C . PRO A 1 188 ? 16.089 1.746 0.201 1.00 71.62 188 PRO A C 1
ATOM 1488 O O . PRO A 1 188 ? 16.363 2.933 0.015 1.00 71.62 188 PRO A O 1
ATOM 1491 N N . GLY A 1 189 ? 15.353 1.033 -0.652 1.00 64.69 189 GLY A N 1
ATOM 1492 C CA . GLY A 1 189 ? 14.729 1.577 -1.853 1.00 64.69 189 GLY A CA 1
ATOM 1493 C C . GLY A 1 189 ? 13.277 1.992 -1.621 1.00 64.69 189 GLY A C 1
ATOM 1494 O O . GLY A 1 189 ? 12.566 1.390 -0.818 1.00 64.69 189 GLY A O 1
ATOM 1495 N N . PHE A 1 190 ? 12.826 2.985 -2.382 1.00 64.81 190 PHE A N 1
ATOM 1496 C CA . PHE A 1 190 ? 11.440 3.428 -2.445 1.00 64.81 190 PHE A CA 1
ATOM 1497 C C . PHE A 1 190 ? 10.937 3.341 -3.890 1.00 64.81 190 PHE A C 1
ATOM 1499 O O . PHE A 1 190 ? 11.575 3.841 -4.822 1.00 64.81 190 PHE A O 1
ATOM 1506 N N . LEU A 1 191 ? 9.774 2.716 -4.065 1.00 57.72 191 LEU A N 1
ATOM 1507 C CA . LEU A 1 191 ? 8.978 2.788 -5.288 1.00 57.72 191 LEU A CA 1
ATOM 1508 C C . LEU A 1 191 ? 8.039 3.986 -5.134 1.00 57.72 191 LEU A C 1
ATOM 1510 O O . LEU A 1 191 ? 7.290 4.042 -4.157 1.00 57.72 191 LEU A O 1
ATOM 1514 N N . ARG A 1 192 ? 8.111 4.959 -6.041 1.00 48.34 192 ARG A N 1
ATOM 1515 C CA . ARG A 1 192 ? 7.216 6.121 -6.042 1.00 48.34 192 ARG A CA 1
ATOM 1516 C C . ARG A 1 192 ? 6.619 6.323 -7.423 1.00 48.34 192 ARG A C 1
ATOM 1518 O O . ARG A 1 192 ? 7.343 6.052 -8.406 1.00 48.34 192 ARG A O 1
#

Radius of gyration: 23.69 Å; chains: 1; bounding box: 62×33×77 Å

InterPro domains:
  IPR025178 Lnb, N-terminal periplasmic domain [PF13387] (116-190)
  IPR057165 Domain of unknown function DUF7843 [PF25225] (31-96)